Protein AF-R7YZQ6-F1 (afdb_monomer)

Solvent-accessible surface area (backbone atoms only — not comparable to full-atom values): 16743 Å² total; per-residue (Å²): 138,86,81,80,82,81,64,78,84,79,54,88,79,83,84,79,84,90,84,86,90,88,82,89,86,82,88,85,88,89,84,89,82,87,84,82,88,86,88,79,89,79,86,89,69,100,59,86,84,72,79,72,77,76,78,74,86,72,72,81,74,74,66,93,60,77,75,80,82,70,68,81,91,71,73,88,69,82,81,77,50,73,66,57,53,53,50,62,73,71,63,82,60,91,95,52,82,60,58,89,91,37,71,68,30,48,64,77,67,38,61,68,59,54,51,51,53,53,49,48,55,52,50,51,51,50,50,50,52,51,51,53,48,46,66,73,67,44,93,59,54,89,69,52,66,61,77,71,40,46,79,79,39,46,68,60,35,51,51,48,44,50,52,50,48,51,51,49,52,50,51,54,48,51,55,50,49,53,58,48,49,54,53,50,53,53,51,49,53,53,49,52,52,32,55,76,69,63,57,69,75,82,67,87,79,74,98,79,86,77,89,64,99,79,74,77,94,57,93,65,81,81,66,63,87,48,46,46,69,46,100,86,72,48,78,41,73,62,83,74,65,92,84,57,133

Organism: Coniosporium apollinis (strain CBS 100218) (NCBI:txid1168221)

Mean predicted aligned error: 20.21 Å

Radius of gyration: 38.64 Å; Cα contacts (8 Å, |Δi|>4): 49; chains: 1; bounding box: 72×111×92 Å

Sequence (245 aa):
MASAPVPRFLLPRPYLPLLRHQRALQRQPALPITSRNASSKSTRNERPIVLEKPDKFRPPSHGARLPPRKQPQYTYGARLTDEQIAEQKTKQYPHMMPPEGSFTHWILTNRMLHTWISLSVLFSLALFTMLTNFTNSTPYADLLPPRDMLLKHPIQYLTQFKEVYKMHTAYITAETQERRRRKVEDVQKRAEYRKAHGLEGEQGLGGWTAKTEGEGMGPALADDRDTYTDFEGKKRPVKKWLGIW

Structure (mmCIF, N/CA/C/O backbone):
data_AF-R7YZQ6-F1
#
_entry.id   AF-R7YZQ6-F1
#
loop_
_atom_site.group_PDB
_atom_site.id
_atom_site.type_symbol
_atom_site.label_atom_id
_atom_site.label_alt_id
_atom_site.label_comp_id
_atom_site.label_asym_id
_atom_site.label_entity_id
_atom_site.label_seq_id
_atom_site.pdbx_PDB_ins_code
_atom_site.Cartn_x
_atom_site.Cartn_y
_atom_site.Cartn_z
_atom_site.occupancy
_atom_site.B_iso_or_equiv
_atom_site.auth_seq_id
_atom_site.auth_comp_id
_atom_site.auth_asym_id
_atom_site.auth_atom_id
_atom_site.pdbx_PDB_model_num
ATOM 1 N N . MET A 1 1 ? -36.725 7.227 -51.201 1.00 44.97 1 MET A N 1
ATOM 2 C CA . MET A 1 1 ? -36.073 6.373 -50.186 1.00 44.97 1 MET A CA 1
ATOM 3 C C . MET A 1 1 ? -35.943 7.190 -48.914 1.00 44.97 1 MET A C 1
ATOM 5 O O . MET A 1 1 ? -35.287 8.220 -48.947 1.00 44.97 1 MET A O 1
ATOM 9 N N . ALA A 1 2 ? -36.677 6.831 -47.860 1.00 45.50 2 ALA A N 1
ATOM 10 C CA . ALA A 1 2 ? -36.758 7.626 -46.635 1.00 45.50 2 ALA A CA 1
ATOM 11 C C . ALA A 1 2 ? -35.552 7.343 -45.721 1.00 45.50 2 ALA A C 1
ATOM 13 O O . ALA A 1 2 ? -35.248 6.186 -45.442 1.00 45.50 2 ALA A O 1
ATOM 14 N N . SER A 1 3 ? -34.862 8.396 -45.280 1.00 58.25 3 SER A N 1
ATOM 15 C CA . SER A 1 3 ? -33.725 8.329 -44.358 1.00 58.25 3 SER A CA 1
ATOM 16 C C . SER A 1 3 ? -34.193 8.021 -42.934 1.00 58.25 3 SER A C 1
ATOM 18 O O . SER A 1 3 ? -35.027 8.746 -42.390 1.00 58.25 3 SER A O 1
ATOM 20 N N . ALA A 1 4 ? -33.643 6.976 -42.317 1.00 74.38 4 ALA A N 1
ATOM 21 C CA . ALA A 1 4 ? -33.924 6.638 -40.925 1.00 74.38 4 ALA A CA 1
ATOM 22 C C . ALA A 1 4 ? -33.315 7.683 -39.959 1.00 74.38 4 ALA A C 1
ATOM 24 O O . ALA A 1 4 ? -32.177 8.111 -40.169 1.00 74.38 4 ALA A O 1
ATOM 25 N N . PRO A 1 5 ? -34.034 8.105 -38.901 1.00 73.69 5 PRO A N 1
ATOM 26 C CA . PRO A 1 5 ? -33.523 9.071 -37.933 1.00 73.69 5 PRO A CA 1
ATOM 27 C C . PRO A 1 5 ? -32.451 8.441 -37.032 1.00 73.69 5 PRO A C 1
ATOM 29 O O . PRO A 1 5 ? -32.645 7.365 -36.464 1.00 73.69 5 PRO A O 1
ATOM 32 N N . VAL A 1 6 ? -31.316 9.129 -36.885 1.00 78.12 6 VAL A N 1
ATOM 33 C CA . VAL A 1 6 ? -30.183 8.680 -36.061 1.00 78.12 6 VAL A CA 1
ATOM 34 C C . VAL A 1 6 ? -30.595 8.614 -34.582 1.00 78.12 6 VAL A C 1
ATOM 36 O O . VAL A 1 6 ? -31.157 9.581 -34.056 1.00 78.12 6 VAL A O 1
ATOM 39 N N . PRO A 1 7 ? -30.310 7.505 -33.878 1.00 76.44 7 PRO A N 1
ATOM 40 C CA . PRO A 1 7 ? -30.704 7.350 -32.489 1.00 76.44 7 PRO A CA 1
ATOM 41 C C . PRO A 1 7 ? -29.929 8.271 -31.533 1.00 76.44 7 PRO A C 1
ATOM 43 O O . PRO A 1 7 ? -28.711 8.436 -31.598 1.00 76.44 7 PRO A O 1
ATOM 46 N N . ARG A 1 8 ? -30.672 8.831 -30.575 1.00 64.44 8 ARG A N 1
ATOM 47 C CA . ARG A 1 8 ? -30.293 9.949 -29.691 1.00 64.44 8 ARG A CA 1
ATOM 48 C C . ARG A 1 8 ? -29.153 9.661 -28.699 1.00 64.44 8 ARG A C 1
ATOM 50 O O . ARG A 1 8 ? -28.675 10.584 -28.050 1.00 64.44 8 ARG A O 1
ATOM 57 N N . PHE A 1 9 ? -28.715 8.410 -28.579 1.00 69.25 9 PHE A N 1
ATOM 58 C CA . PHE A 1 9 ? -27.593 7.989 -27.729 1.00 69.25 9 PHE A CA 1
ATOM 59 C C . PHE A 1 9 ? -26.224 8.087 -28.419 1.00 69.25 9 PHE A C 1
ATOM 61 O O . PHE A 1 9 ? -25.204 7.984 -27.748 1.00 69.25 9 PHE A O 1
ATOM 68 N N . LEU A 1 10 ? -26.190 8.332 -29.734 1.00 70.38 10 LEU A N 1
ATOM 69 C CA . LEU A 1 10 ? -24.951 8.595 -30.476 1.00 70.38 10 LEU A CA 1
ATOM 70 C C . LEU A 1 10 ? -24.526 10.073 -30.440 1.00 70.38 10 LEU A C 1
ATOM 72 O O . LEU A 1 10 ? -23.484 10.426 -30.986 1.00 70.38 10 LEU A O 1
ATOM 76 N N . LEU A 1 11 ? -25.313 10.944 -29.799 1.00 74.81 11 LEU A N 1
ATOM 77 C CA . LEU A 1 11 ? -24.978 12.357 -29.653 1.00 74.81 11 LEU A CA 1
ATOM 78 C C . LEU A 1 11 ? -24.254 12.600 -28.316 1.00 74.81 11 LEU A C 1
ATOM 80 O O . LEU A 1 11 ? -24.799 12.256 -27.262 1.00 74.81 11 LEU A O 1
ATOM 84 N N . PRO A 1 12 ? -23.054 13.212 -28.319 1.00 63.69 12 PRO A N 1
ATOM 85 C CA . PRO A 1 12 ? -22.343 13.554 -27.094 1.00 63.69 12 PRO A CA 1
ATOM 86 C C . PRO A 1 12 ? -23.137 14.604 -26.306 1.00 63.69 12 PRO A C 1
ATOM 88 O O . PRO A 1 12 ? -23.464 15.679 -26.806 1.00 63.69 12 PRO A O 1
ATOM 91 N N . ARG A 1 13 ? -23.477 14.274 -25.058 1.00 64.19 13 ARG A N 1
ATOM 92 C CA . ARG A 1 13 ? -24.268 15.122 -24.158 1.00 64.19 13 ARG A CA 1
ATOM 93 C C . ARG A 1 13 ? -23.354 16.154 -23.475 1.00 64.19 13 ARG A C 1
ATOM 95 O O . ARG A 1 13 ? -22.472 15.736 -22.725 1.00 64.19 13 ARG A O 1
ATOM 102 N N . PRO A 1 14 ? -23.549 17.474 -23.659 1.00 59.12 14 PRO A N 1
ATOM 103 C CA . PRO A 1 14 ? -22.791 18.471 -22.912 1.00 59.12 14 PRO A CA 1
ATOM 104 C C . PRO A 1 14 ? -23.300 18.543 -21.466 1.00 59.12 14 PRO A C 1
ATOM 106 O O . PRO A 1 14 ? -24.486 18.752 -21.202 1.00 59.12 14 PRO A O 1
ATOM 109 N N . TYR A 1 15 ? -22.390 18.341 -20.521 1.00 54.41 15 TYR A N 1
ATOM 110 C CA . TYR A 1 15 ? -22.601 18.507 -19.086 1.00 54.41 15 TYR A CA 1
ATOM 111 C C . TYR A 1 15 ? -22.568 20.004 -18.738 1.00 54.41 15 TYR A C 1
ATOM 113 O O . TYR A 1 15 ? -21.538 20.662 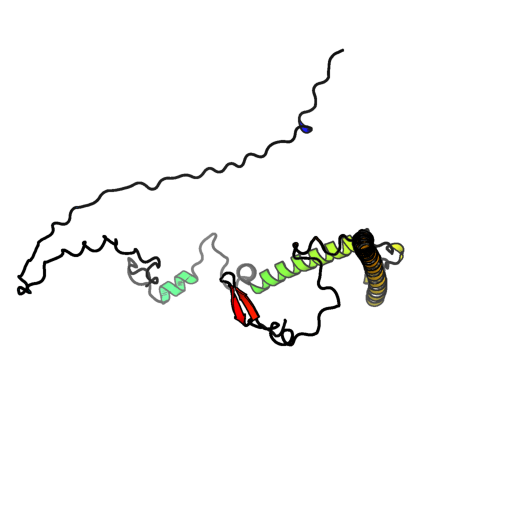-18.847 1.00 54.41 15 TYR A O 1
ATOM 121 N N . LEU A 1 16 ? -23.708 20.557 -18.324 1.00 59.66 16 LEU A N 1
ATOM 122 C CA . LEU A 1 16 ? -23.798 21.912 -17.774 1.00 59.66 16 LEU A CA 1
ATOM 123 C C . LEU A 1 16 ? -23.629 21.853 -16.246 1.00 59.66 16 LEU A C 1
ATOM 125 O O . LEU A 1 16 ? -24.417 21.163 -15.594 1.00 59.66 16 LEU A O 1
ATOM 129 N N . PRO A 1 17 ? -22.662 22.567 -15.640 1.00 60.38 17 PRO A N 1
ATOM 130 C CA . PRO A 1 17 ? -22.587 22.673 -14.190 1.00 60.38 17 PRO A CA 1
ATOM 131 C C . PRO A 1 17 ? -23.572 23.730 -13.663 1.00 60.38 17 PRO A C 1
ATOM 133 O O . PRO A 1 17 ? -23.484 24.918 -13.972 1.00 60.38 17 PRO A O 1
ATOM 136 N N . LEU A 1 18 ? -24.502 23.289 -12.815 1.00 53.00 18 LEU A N 1
ATOM 137 C CA . LEU A 1 18 ? -25.334 24.137 -11.960 1.00 53.00 18 LEU A CA 1
ATOM 138 C C . LEU A 1 18 ? -24.474 24.725 -10.827 1.00 53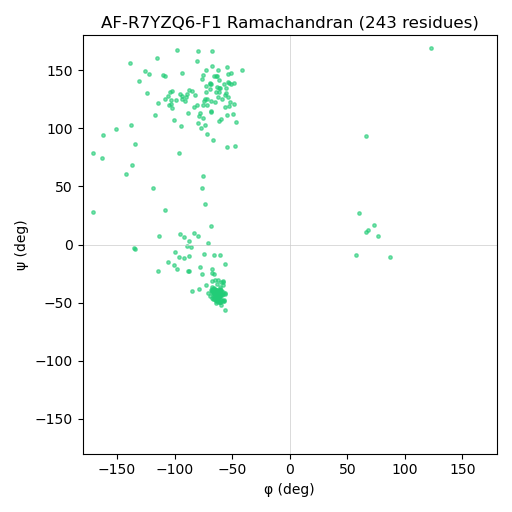.00 18 LEU A C 1
ATOM 140 O O . LEU A 1 18 ? -24.302 24.100 -9.785 1.00 53.00 18 LEU A O 1
ATOM 144 N N . LEU A 1 19 ? -23.963 25.945 -11.006 1.00 50.50 19 LEU A N 1
ATOM 145 C CA . LEU A 1 19 ? -23.508 26.790 -9.897 1.00 50.50 19 LEU A CA 1
ATOM 146 C C . LEU A 1 19 ? -24.585 27.824 -9.591 1.00 50.50 19 LEU A C 1
ATOM 148 O O . LEU A 1 19 ? -24.798 28.781 -10.332 1.00 50.50 19 LEU A O 1
ATOM 152 N N . ARG A 1 20 ? -25.274 27.633 -8.469 1.00 50.25 20 ARG A N 1
ATOM 153 C CA . ARG A 1 20 ? -26.239 28.594 -7.948 1.00 50.25 20 ARG A CA 1
ATOM 154 C C . ARG A 1 20 ? -26.032 28.672 -6.449 1.00 50.25 20 ARG A C 1
ATOM 156 O O . ARG A 1 20 ? -26.492 27.774 -5.772 1.00 50.25 20 ARG A O 1
ATOM 163 N N . HIS A 1 21 ? -25.379 29.723 -5.952 1.00 48.50 21 HIS A N 1
ATOM 164 C CA . HIS A 1 21 ? -25.584 30.288 -4.609 1.00 48.50 21 HIS A CA 1
ATOM 165 C C . HIS A 1 21 ? -25.012 31.716 -4.567 1.00 48.50 21 HIS A C 1
ATOM 167 O O . HIS A 1 21 ? -23.831 31.939 -4.327 1.00 48.50 21 HIS A O 1
ATOM 173 N N . GLN A 1 22 ? -25.888 32.691 -4.817 1.00 55.56 22 GLN A N 1
ATOM 174 C CA . GLN A 1 22 ? -25.715 34.098 -4.458 1.00 55.56 22 GLN A CA 1
ATOM 175 C C . GLN A 1 22 ? -26.783 34.448 -3.417 1.00 55.56 22 GLN A C 1
ATOM 177 O O . GLN A 1 22 ? -27.969 34.328 -3.717 1.00 55.56 22 GLN A O 1
ATOM 182 N N . ARG A 1 23 ? -26.373 34.903 -2.228 1.00 53.72 23 ARG A N 1
ATOM 183 C CA . ARG A 1 23 ? -27.155 35.747 -1.298 1.00 53.72 23 ARG A CA 1
ATOM 184 C C . ARG A 1 23 ? -26.135 36.588 -0.513 1.00 53.72 23 ARG A C 1
ATOM 186 O O . ARG A 1 23 ? -25.317 36.026 0.199 1.00 53.72 23 ARG A O 1
ATOM 193 N N . ALA A 1 24 ? -25.910 37.850 -0.879 1.00 51.97 24 ALA A N 1
ATOM 194 C CA . ALA A 1 24 ? -26.669 39.047 -0.487 1.00 51.97 24 ALA A CA 1
ATOM 195 C C . ALA A 1 24 ? -26.549 39.354 1.022 1.00 51.97 24 ALA A C 1
ATOM 197 O O . ALA A 1 24 ? -27.313 38.831 1.826 1.00 51.97 24 ALA A O 1
ATOM 198 N N . LEU A 1 25 ? -25.588 40.215 1.388 1.00 54.44 25 LEU A N 1
ATOM 199 C CA . LEU A 1 25 ? -25.503 40.851 2.706 1.00 54.44 25 LEU A CA 1
ATOM 200 C C . LEU A 1 25 ? -26.085 42.264 2.619 1.00 54.44 25 LEU A C 1
ATOM 202 O O . LEU A 1 25 ? -25.686 43.077 1.785 1.00 54.44 25 LEU A O 1
ATOM 206 N N . GLN A 1 26 ? -27.060 42.513 3.482 1.00 54.06 26 GLN A N 1
ATOM 207 C CA . GLN A 1 26 ? -27.915 43.688 3.516 1.00 54.06 26 GLN A CA 1
ATOM 208 C C . GLN A 1 26 ? -27.321 44.732 4.478 1.00 54.06 26 GLN A C 1
ATOM 210 O O . GLN A 1 26 ? -26.983 44.425 5.618 1.00 54.06 26 GLN A O 1
ATOM 215 N N . ARG A 1 27 ? -27.162 45.963 3.978 1.00 50.41 27 ARG A N 1
ATOM 216 C CA . ARG A 1 27 ? -26.705 47.175 4.684 1.00 50.41 27 ARG A CA 1
ATOM 217 C C . ARG A 1 27 ? -27.704 47.615 5.762 1.00 50.41 27 ARG A C 1
ATOM 219 O O . ARG A 1 27 ? -28.902 47.614 5.493 1.00 50.41 27 ARG A O 1
ATOM 226 N N . GLN A 1 28 ? -27.206 48.157 6.878 1.00 59.12 28 GLN A N 1
ATOM 227 C CA . GLN A 1 28 ? -27.950 49.098 7.730 1.00 59.12 28 GLN A CA 1
ATOM 228 C C . GLN A 1 28 ? -27.064 50.269 8.227 1.00 59.12 28 GLN A C 1
ATOM 230 O O . GLN A 1 28 ? -25.838 50.143 8.180 1.00 59.12 28 GLN A O 1
ATOM 235 N N . PRO A 1 29 ? -27.667 51.429 8.583 1.00 56.06 29 PRO A N 1
ATOM 236 C CA . PRO A 1 29 ? -27.039 52.754 8.499 1.00 56.06 29 PRO A CA 1
ATOM 237 C C . PRO A 1 29 ? -26.439 53.299 9.813 1.00 56.06 29 PRO A C 1
ATOM 239 O O . PRO A 1 29 ? -26.676 52.784 10.900 1.00 56.06 29 PRO A O 1
ATOM 242 N N . ALA A 1 30 ? -25.643 54.365 9.660 1.00 54.50 30 ALA A N 1
ATOM 243 C CA . ALA A 1 30 ? -24.809 55.034 10.662 1.00 54.50 30 ALA A CA 1
ATOM 244 C C . ALA A 1 30 ? -25.558 56.021 11.585 1.00 54.50 30 ALA A C 1
ATOM 246 O O . ALA A 1 30 ? -26.575 56.593 11.198 1.00 54.50 30 ALA A O 1
ATOM 247 N N . LEU A 1 31 ? -24.975 56.294 12.761 1.00 57.84 31 LEU A N 1
ATOM 248 C CA . LEU A 1 31 ? -25.330 57.402 13.662 1.00 57.84 31 LEU A CA 1
ATOM 249 C C . LEU A 1 31 ? -24.201 58.460 13.683 1.00 57.84 31 LEU A C 1
ATOM 251 O O . LEU A 1 31 ? -23.031 58.077 13.587 1.00 57.84 31 LEU A O 1
ATOM 255 N N . PRO A 1 32 ? -24.502 59.768 13.816 1.00 54.09 32 PRO A N 1
ATOM 256 C CA . PRO A 1 32 ? -23.495 60.829 13.778 1.00 54.09 32 PRO A CA 1
ATOM 257 C C . PRO A 1 32 ? -22.879 61.097 15.162 1.00 54.09 32 PRO A C 1
ATOM 259 O O . PRO A 1 32 ? -23.597 61.271 16.144 1.00 54.09 32 PRO A O 1
ATOM 262 N N . ILE A 1 33 ? -21.546 61.193 15.237 1.00 52.00 33 ILE A N 1
ATOM 263 C CA . ILE A 1 33 ? -20.826 61.686 16.423 1.00 52.00 33 ILE A CA 1
ATOM 264 C C . ILE A 1 33 ? -20.332 63.106 16.134 1.00 52.00 33 ILE A C 1
ATOM 266 O O . ILE A 1 33 ? -19.569 63.347 15.202 1.00 52.00 33 ILE A O 1
ATOM 270 N N . THR A 1 34 ? -20.790 64.045 16.955 1.00 52.47 34 THR A N 1
ATOM 271 C CA . THR A 1 34 ? -20.406 65.460 16.989 1.00 52.47 34 THR A CA 1
ATOM 272 C C . THR A 1 34 ? -18.960 65.641 17.464 1.00 52.47 34 THR A C 1
ATOM 274 O O . THR A 1 34 ? -18.622 65.235 18.576 1.00 52.47 34 THR A O 1
ATOM 277 N N . SER A 1 35 ? -18.115 66.291 16.659 1.00 55.88 35 SER A N 1
ATOM 278 C CA . SER A 1 35 ? -16.745 66.675 17.026 1.00 55.88 35 SER A CA 1
ATOM 279 C C . SER A 1 35 ? -16.714 68.007 17.783 1.00 55.88 35 SER A C 1
ATOM 281 O O . SER A 1 35 ? -17.270 69.000 17.313 1.00 55.88 35 SER A O 1
ATOM 283 N N . ARG A 1 36 ? -15.996 68.064 18.909 1.00 52.25 36 ARG A N 1
ATOM 284 C CA . ARG A 1 36 ? -15.563 69.318 19.543 1.00 52.25 36 ARG A CA 1
ATOM 285 C C . ARG A 1 36 ? -14.083 69.544 19.247 1.00 52.25 36 ARG A C 1
ATOM 287 O O . ARG A 1 36 ? -13.256 68.697 19.566 1.00 52.25 36 ARG A O 1
ATOM 294 N N . ASN A 1 37 ? -13.770 70.697 18.663 1.00 51.00 37 ASN A N 1
ATOM 295 C CA . ASN A 1 37 ? -12.410 71.125 18.352 1.00 51.00 37 ASN A CA 1
ATOM 296 C C . ASN A 1 37 ? -11.838 71.902 19.541 1.00 51.00 37 ASN A C 1
ATOM 298 O O . ASN A 1 37 ? -12.442 72.881 19.978 1.00 51.00 37 ASN A O 1
ATOM 302 N N . ALA A 1 38 ? -10.663 71.507 20.027 1.00 51.69 38 ALA A N 1
ATOM 303 C CA . ALA A 1 38 ? -9.866 72.309 20.948 1.00 51.69 38 ALA A CA 1
ATOM 304 C C . ALA A 1 38 ? -8.539 72.655 20.262 1.00 51.69 38 ALA A C 1
ATOM 306 O O . ALA A 1 38 ? -7.718 71.785 19.990 1.00 51.69 38 ALA A O 1
ATOM 307 N N . SER A 1 39 ? -8.370 73.938 19.945 1.00 59.22 39 SER A N 1
ATOM 308 C CA . SER A 1 39 ? -7.144 74.524 19.407 1.00 59.22 39 SER A CA 1
ATOM 309 C C . SER A 1 39 ? -6.445 75.283 20.529 1.00 59.22 39 SER A C 1
ATOM 311 O O . SER A 1 39 ? -6.996 76.260 21.037 1.00 59.22 39 SER A O 1
ATOM 313 N N . SER A 1 40 ? -5.210 74.906 20.849 1.00 48.47 40 SER A N 1
ATOM 314 C CA . SER A 1 40 ? -4.278 75.766 21.580 1.00 48.47 40 SER A CA 1
ATOM 315 C C . SER A 1 40 ? -2.987 75.932 20.780 1.00 48.47 40 SER A C 1
ATOM 317 O O . SER A 1 40 ? -2.423 74.971 20.263 1.00 48.47 40 SER A O 1
ATOM 319 N N . LYS A 1 41 ? -2.591 77.199 20.647 1.00 49.25 41 LYS A N 1
ATOM 320 C CA . LYS A 1 41 ? -1.594 77.773 19.736 1.00 49.25 41 LYS A CA 1
ATOM 321 C C . LYS A 1 41 ? -0.178 77.219 19.958 1.00 49.25 41 LYS A C 1
ATOM 323 O O . LYS A 1 41 ? 0.297 77.189 21.087 1.00 49.25 41 LYS A O 1
ATOM 328 N N . SER A 1 42 ? 0.503 76.876 18.862 1.00 48.75 42 SER A N 1
ATOM 329 C CA . SER A 1 42 ? 1.941 76.582 18.813 1.00 48.75 42 SER A CA 1
ATOM 330 C C . SER A 1 42 ? 2.746 77.837 18.444 1.00 48.75 42 SER A C 1
ATOM 332 O O . SER A 1 42 ? 2.266 78.718 17.727 1.00 48.75 42 SER A O 1
ATOM 334 N N . THR A 1 43 ? 3.957 77.912 18.987 1.00 53.78 43 THR A N 1
ATOM 335 C CA . THR A 1 43 ? 4.965 78.958 18.824 1.00 53.78 43 THR A CA 1
ATOM 336 C C . THR A 1 43 ? 5.453 79.068 17.373 1.00 53.78 43 THR A C 1
ATOM 338 O O . THR A 1 43 ? 5.693 78.083 16.680 1.00 53.78 43 THR A O 1
ATOM 341 N N . ARG A 1 44 ? 5.552 80.313 16.897 1.00 49.94 44 ARG A N 1
ATOM 342 C CA . ARG A 1 44 ? 5.801 80.699 15.501 1.00 49.94 44 ARG A CA 1
ATOM 343 C C . ARG A 1 44 ? 7.277 80.466 15.134 1.00 49.94 44 ARG A C 1
ATOM 345 O O . ARG A 1 44 ? 8.128 81.222 15.579 1.00 49.94 44 ARG A O 1
ATOM 352 N N . ASN A 1 45 ? 7.556 79.457 14.307 1.00 54.53 45 ASN A N 1
ATOM 353 C CA . ASN A 1 45 ? 8.840 79.286 13.617 1.00 54.53 45 ASN A CA 1
ATOM 354 C C . ASN A 1 45 ? 8.703 79.733 12.150 1.00 54.53 45 ASN A C 1
ATOM 356 O O . ASN A 1 45 ? 7.762 79.340 11.464 1.00 54.53 45 ASN A O 1
ATOM 360 N N . GLU A 1 46 ? 9.648 80.551 11.684 1.00 64.00 46 GLU A N 1
ATOM 361 C CA . GLU A 1 46 ? 9.677 81.289 10.405 1.00 64.00 46 GLU A CA 1
ATOM 362 C C . GLU A 1 46 ? 10.017 80.416 9.180 1.00 64.00 46 GLU A C 1
ATOM 364 O O . GLU A 1 46 ? 10.872 80.746 8.361 1.00 64.00 46 GLU A O 1
ATOM 369 N N . ARG A 1 47 ? 9.355 79.267 9.037 1.00 66.12 47 ARG A N 1
ATOM 370 C CA . ARG A 1 47 ? 9.370 78.482 7.793 1.00 66.12 47 ARG A CA 1
ATOM 371 C C . ARG A 1 47 ? 7.998 78.608 7.131 1.00 66.12 47 ARG A C 1
ATOM 373 O O . ARG A 1 47 ? 7.006 78.676 7.860 1.00 66.12 47 ARG A O 1
ATOM 380 N N . PRO A 1 48 ? 7.893 78.643 5.787 1.00 66.44 48 PRO A N 1
ATOM 381 C CA . PRO A 1 48 ? 6.589 78.610 5.138 1.00 66.44 48 PRO A CA 1
ATOM 382 C C . PRO A 1 48 ? 5.857 77.354 5.619 1.00 66.44 48 PRO A C 1
ATOM 384 O O . PRO A 1 48 ? 6.359 76.242 5.458 1.00 66.44 48 PRO A O 1
ATOM 387 N N . ILE A 1 49 ? 4.713 77.547 6.282 1.00 65.19 49 ILE A N 1
ATOM 388 C CA . ILE A 1 49 ? 3.874 76.466 6.805 1.00 65.19 49 ILE A CA 1
ATOM 389 C C . ILE A 1 49 ? 3.313 75.725 5.593 1.00 65.19 49 ILE A C 1
ATOM 391 O O . ILE A 1 49 ? 2.272 76.081 5.046 1.00 65.19 49 ILE A O 1
ATOM 395 N N . VAL A 1 50 ? 4.043 74.717 5.131 1.00 70.31 50 VAL A N 1
ATOM 396 C CA . VAL A 1 50 ? 3.532 73.765 4.155 1.00 70.31 50 VAL A CA 1
ATOM 397 C C . VAL A 1 50 ? 2.665 72.798 4.940 1.00 70.31 50 VAL A C 1
ATOM 399 O O . VAL A 1 50 ? 3.157 72.045 5.776 1.00 70.31 50 VAL A O 1
ATOM 402 N N . LEU A 1 51 ? 1.356 72.879 4.705 1.00 72.62 51 LEU A N 1
ATOM 403 C CA . LEU A 1 51 ? 0.376 71.989 5.308 1.00 72.62 51 LEU A CA 1
ATOM 404 C C . LEU A 1 51 ? 0.700 70.562 4.849 1.00 72.62 51 LEU A C 1
ATOM 406 O O . LEU A 1 51 ? 0.503 70.222 3.679 1.00 72.62 51 LEU A O 1
ATOM 410 N N . GLU A 1 52 ? 1.244 69.740 5.746 1.00 74.62 52 GLU A N 1
ATOM 411 C CA . GLU A 1 52 ? 1.404 68.319 5.464 1.00 74.62 52 GLU A CA 1
ATOM 412 C C . GLU A 1 52 ? 0.024 67.764 5.118 1.00 74.62 52 GLU A C 1
ATOM 414 O O . GLU A 1 52 ? -0.968 68.034 5.804 1.00 74.62 52 GLU A O 1
ATOM 419 N N . LYS A 1 53 ? -0.068 67.057 3.987 1.00 75.81 53 LYS A N 1
ATOM 420 C CA . LYS A 1 53 ? -1.339 66.472 3.563 1.00 75.81 53 LYS A CA 1
ATOM 421 C C . LYS A 1 53 ? -1.841 65.594 4.714 1.00 75.81 53 LYS A C 1
ATOM 423 O O . LYS A 1 53 ? -1.052 64.787 5.207 1.00 75.81 53 LYS A O 1
ATOM 428 N N . PRO A 1 54 ? -3.107 65.741 5.148 1.00 75.56 54 PRO A N 1
ATOM 429 C CA . PRO A 1 54 ? -3.620 64.977 6.273 1.00 75.56 54 PRO A CA 1
ATOM 430 C C . PRO A 1 54 ? -3.432 63.492 5.991 1.00 75.56 54 PRO A C 1
ATOM 432 O O . PRO A 1 54 ? -3.689 63.030 4.872 1.00 75.56 54 PRO A O 1
ATOM 435 N N . ASP A 1 55 ? -2.945 62.772 6.999 1.00 74.44 55 ASP A N 1
ATOM 436 C CA . ASP A 1 55 ? -2.664 61.350 6.878 1.00 74.44 55 ASP A CA 1
ATOM 437 C C . ASP A 1 55 ? -3.928 60.643 6.373 1.00 74.44 55 ASP A C 1
ATOM 439 O O . ASP A 1 55 ? -5.041 60.868 6.863 1.00 74.44 55 ASP A O 1
ATOM 443 N N . LYS A 1 56 ? -3.780 59.871 5.295 1.00 74.88 56 LYS A N 1
ATOM 444 C CA . LYS A 1 56 ? -4.921 59.308 4.570 1.00 74.88 56 LYS A CA 1
ATOM 445 C C . LYS A 1 56 ? -5.715 58.446 5.546 1.00 74.88 56 LYS A C 1
ATOM 447 O O . LYS A 1 56 ? -5.126 57.546 6.130 1.00 74.88 56 LYS A O 1
ATOM 452 N N . PHE A 1 57 ? -7.019 58.702 5.708 1.00 70.81 57 PHE A N 1
ATOM 453 C CA . PHE A 1 57 ? -7.883 57.971 6.642 1.00 70.81 57 PHE A CA 1
ATOM 454 C C . PHE A 1 57 ? -7.672 56.459 6.506 1.00 70.81 57 PHE A C 1
ATOM 456 O O . PHE A 1 57 ? -8.096 55.839 5.526 1.00 70.81 57 PHE A O 1
ATOM 463 N N . ARG A 1 58 ? -6.977 55.877 7.486 1.00 72.06 58 ARG A N 1
ATOM 464 C CA . ARG A 1 58 ? -6.840 54.433 7.636 1.00 72.06 58 ARG A CA 1
ATOM 465 C C . ARG A 1 58 ? -7.950 54.039 8.600 1.00 72.06 58 ARG A C 1
ATOM 467 O O . ARG A 1 58 ? -7.800 54.313 9.792 1.00 72.06 58 ARG A O 1
ATOM 474 N N . PRO A 1 59 ? -9.080 53.480 8.124 1.00 73.62 59 PRO A N 1
ATOM 475 C CA . PRO A 1 59 ? -10.074 52.964 9.050 1.00 73.62 59 PRO A CA 1
ATOM 476 C C . PRO A 1 59 ? -9.371 51.980 9.990 1.00 73.62 59 PRO A C 1
ATOM 478 O O . PRO A 1 59 ? -8.415 51.324 9.553 1.00 73.62 59 PRO A O 1
ATOM 481 N N . PRO A 1 60 ? -9.795 51.885 11.261 1.00 74.94 60 PRO A N 1
ATOM 482 C CA . PRO A 1 60 ? -9.225 50.912 12.179 1.00 74.94 60 PRO A CA 1
ATOM 483 C C . PRO A 1 60 ? -9.194 49.560 11.469 1.00 74.94 60 PRO A C 1
ATOM 485 O O . PRO A 1 60 ? -10.219 49.088 10.971 1.00 74.94 60 PRO A O 1
ATOM 488 N N . SER A 1 61 ? -7.996 48.985 11.338 1.00 67.38 61 SER A N 1
ATOM 489 C CA . SER A 1 61 ? -7.845 47.651 10.788 1.00 67.38 61 SER A CA 1
ATOM 490 C C . SER A 1 61 ? -8.641 46.740 11.707 1.00 67.38 61 SER A C 1
ATOM 492 O O . SER A 1 61 ? -8.277 46.523 12.861 1.00 67.38 61 SER A O 1
ATOM 494 N N . HIS A 1 62 ? -9.786 46.250 11.234 1.00 57.88 62 HIS A N 1
ATOM 495 C CA . HIS A 1 62 ? -10.452 45.160 11.920 1.00 57.88 62 HIS A CA 1
ATOM 496 C C . HIS A 1 62 ? -9.411 44.051 12.038 1.00 57.88 62 HIS A C 1
ATOM 498 O O . HIS A 1 62 ? -8.935 43.534 11.026 1.00 57.88 62 HIS A O 1
ATOM 504 N N . GLY A 1 63 ? -8.967 43.774 13.267 1.00 63.00 63 GLY A N 1
ATOM 505 C CA . GLY A 1 63 ? -7.955 42.763 13.511 1.00 63.00 63 GLY A CA 1
ATOM 506 C C . GLY A 1 63 ? -8.417 41.470 12.855 1.00 63.00 63 GLY A C 1
ATOM 507 O O . GLY A 1 63 ? -9.469 40.944 13.202 1.00 63.00 63 GLY A O 1
ATOM 508 N N . ALA A 1 64 ? -7.637 40.951 11.904 1.00 61.06 64 ALA A N 1
ATOM 509 C CA . ALA A 1 64 ? -7.943 39.698 11.206 1.00 61.06 64 ALA A CA 1
ATOM 510 C C . ALA A 1 64 ? -8.029 38.489 12.162 1.00 61.06 64 ALA A C 1
ATOM 512 O O . ALA A 1 64 ? -8.419 37.392 11.770 1.00 61.06 64 ALA A O 1
ATOM 513 N N . ARG A 1 65 ? -7.647 38.682 13.428 1.00 61.69 65 ARG A N 1
ATOM 514 C CA . ARG A 1 65 ? -7.736 37.696 14.493 1.00 61.69 65 ARG A CA 1
ATOM 515 C C . ARG A 1 65 ? -8.934 38.029 15.366 1.00 61.69 65 ARG A C 1
ATOM 517 O O . ARG A 1 65 ? -8.948 39.065 16.028 1.00 61.69 65 ARG A O 1
ATOM 524 N N . LEU A 1 66 ? -9.902 37.112 15.402 1.00 65.25 66 LEU A N 1
ATOM 525 C CA . LEU A 1 66 ? -10.875 37.089 16.487 1.00 65.25 66 LEU A CA 1
ATOM 526 C C . LEU A 1 66 ? -10.098 37.121 17.815 1.00 65.25 66 LEU A C 1
ATOM 528 O O . LEU A 1 66 ? -9.069 36.438 17.917 1.00 65.25 66 LEU A O 1
ATOM 532 N N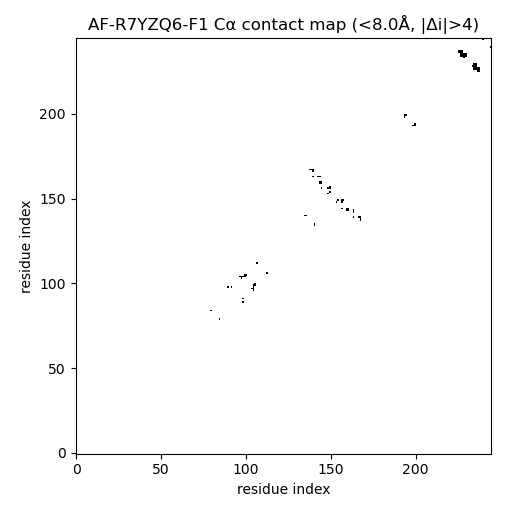 . PRO A 1 67 ? -10.545 37.899 18.818 1.00 68.50 67 PRO A N 1
ATOM 533 C CA . PRO A 1 67 ? -9.913 37.879 20.127 1.00 68.50 67 PRO A CA 1
ATOM 534 C C . PRO A 1 67 ? -9.847 36.425 20.612 1.00 68.50 67 PRO A C 1
ATOM 536 O O . PRO A 1 67 ? -10.802 35.671 20.381 1.00 68.50 67 PRO A O 1
ATOM 539 N N . PRO A 1 68 ? -8.732 35.999 21.238 1.00 64.81 68 PRO A N 1
ATOM 540 C CA . PRO A 1 68 ? -8.641 34.657 21.794 1.00 64.81 68 PRO A CA 1
ATOM 541 C C . PRO A 1 68 ? -9.865 34.468 22.682 1.00 64.81 68 PRO A C 1
ATOM 543 O O . PRO A 1 68 ? -10.109 35.310 23.547 1.00 64.81 68 PRO A O 1
ATOM 546 N N . ARG A 1 69 ? -10.668 33.433 22.397 1.00 61.25 69 ARG A N 1
ATOM 547 C CA . ARG A 1 69 ? -11.900 33.091 23.119 1.00 61.25 69 ARG A CA 1
ATOM 548 C C . ARG A 1 69 ? -11.584 32.937 24.610 1.00 61.25 69 ARG A C 1
ATOM 550 O O . ARG A 1 69 ? -11.374 31.832 25.098 1.00 61.25 69 ARG A O 1
ATOM 557 N N . LYS A 1 70 ? -11.559 34.047 25.346 1.00 60.88 70 LYS A N 1
ATOM 558 C CA . LYS A 1 70 ? -11.873 34.052 26.767 1.00 60.88 70 LYS A CA 1
ATOM 559 C C . LYS A 1 70 ? -13.322 33.585 26.820 1.00 60.88 70 LYS A C 1
ATOM 561 O O . LYS A 1 70 ? -14.137 34.040 26.019 1.00 60.88 70 LYS A O 1
ATOM 566 N N . GLN A 1 71 ? -13.560 32.558 27.626 1.00 62.66 71 GLN A N 1
ATOM 567 C CA . GLN A 1 71 ? -14.809 31.804 27.713 1.00 62.66 71 GLN A CA 1
ATOM 568 C C . GLN A 1 71 ? -16.049 32.708 27.653 1.00 62.66 71 GLN A C 1
ATOM 570 O O . GLN A 1 71 ? -15.953 33.860 28.082 1.00 62.66 71 GLN A O 1
ATOM 575 N N . PRO A 1 72 ? -17.194 32.222 27.124 1.00 59.34 72 PRO A N 1
ATOM 576 C CA . PRO A 1 72 ? -18.404 33.030 27.028 1.00 59.34 72 PRO A CA 1
ATOM 577 C C . PRO A 1 72 ? -18.684 33.678 28.384 1.00 59.34 72 PRO A C 1
ATOM 579 O O . PRO A 1 72 ? -18.959 33.001 29.368 1.00 59.34 72 PRO A O 1
ATOM 582 N N . GLN A 1 73 ? -18.554 35.002 28.430 1.00 59.72 73 GLN A N 1
ATOM 583 C CA . GLN A 1 73 ? -18.522 35.783 29.668 1.00 59.72 73 GLN A CA 1
ATOM 584 C C . GLN A 1 73 ? -19.894 35.846 30.365 1.00 59.72 73 GLN A C 1
ATOM 586 O O . GLN A 1 73 ? -20.026 36.448 31.425 1.00 59.72 73 GLN A O 1
ATOM 591 N N . TYR A 1 74 ? -20.905 35.191 29.790 1.00 62.06 74 TYR A N 1
ATOM 592 C CA . TYR A 1 74 ? -22.279 35.187 30.262 1.00 62.06 74 TYR A CA 1
ATOM 593 C C . TYR A 1 74 ? -22.845 33.763 30.264 1.00 62.06 74 TYR A C 1
ATOM 595 O O . TYR A 1 74 ? -23.490 33.324 29.315 1.00 62.06 74 TYR A O 1
ATOM 603 N N . THR A 1 75 ? -22.613 33.034 31.354 1.00 58.84 75 THR A N 1
ATOM 604 C CA . THR A 1 75 ? -23.520 31.966 31.795 1.00 58.84 75 THR A CA 1
ATOM 605 C C . THR A 1 75 ? -24.686 32.629 32.518 1.00 58.84 75 THR A C 1
ATOM 607 O O . THR A 1 75 ? -24.522 33.112 33.637 1.00 58.84 75 THR A O 1
ATOM 610 N N . TYR A 1 76 ? -25.844 32.705 31.866 1.00 71.69 76 TYR A N 1
ATOM 611 C CA . TYR A 1 76 ? -27.081 33.140 32.512 1.00 71.69 76 TYR A CA 1
ATOM 612 C C . TYR A 1 76 ? -27.602 32.002 33.406 1.00 71.69 76 TYR A C 1
ATOM 614 O O . TYR A 1 76 ? -27.858 30.908 32.911 1.00 71.69 76 TYR A O 1
ATOM 622 N N . GLY A 1 77 ? -27.726 32.259 34.713 1.00 79.94 77 GLY A N 1
ATOM 623 C CA . GLY A 1 77 ? -28.161 31.287 35.726 1.00 79.94 77 GLY A CA 1
ATOM 624 C C . GLY A 1 77 ? -27.142 31.082 36.853 1.00 79.94 77 GLY A C 1
ATOM 625 O O . GLY A 1 77 ? -26.008 31.557 36.782 1.00 79.94 77 GLY A O 1
ATOM 626 N N . ALA A 1 78 ? -27.557 30.384 37.915 1.00 84.00 78 ALA A N 1
ATOM 627 C CA . ALA A 1 78 ? -26.644 29.966 38.976 1.00 84.00 78 ALA A CA 1
ATOM 628 C C . ALA A 1 78 ? -25.567 29.031 38.400 1.00 84.00 78 ALA A C 1
ATOM 630 O O . ALA A 1 78 ? -25.853 28.208 37.527 1.00 84.00 78 ALA A O 1
ATOM 631 N N . ARG A 1 79 ? -24.321 29.162 38.872 1.00 81.69 79 ARG A N 1
ATOM 632 C CA . ARG A 1 79 ? -23.254 28.226 38.498 1.00 81.69 79 ARG A CA 1
ATOM 633 C C . ARG A 1 79 ? -23.647 26.834 38.979 1.00 81.69 79 ARG A C 1
ATOM 635 O O . ARG A 1 79 ? -24.038 26.685 40.134 1.00 81.69 79 ARG A O 1
ATOM 642 N N . LEU A 1 80 ? -23.548 25.850 38.090 1.00 85.38 80 LEU A N 1
ATOM 643 C CA . LEU A 1 80 ? -23.783 24.458 38.450 1.00 85.38 80 LEU A CA 1
ATOM 644 C C . LEU A 1 80 ? -22.773 24.048 39.521 1.00 85.38 80 LEU A C 1
ATOM 646 O O . LEU A 1 80 ? -21.587 24.367 39.406 1.00 85.38 80 LEU A O 1
ATOM 650 N N . THR A 1 81 ? -23.258 23.370 40.557 1.00 92.50 81 THR A N 1
ATOM 651 C CA . THR A 1 81 ? -22.385 22.740 41.548 1.00 92.50 81 THR A CA 1
ATOM 652 C C . THR A 1 81 ? -21.617 21.592 40.892 1.00 92.50 81 THR A C 1
ATOM 654 O O . THR A 1 81 ? -22.082 21.007 39.910 1.00 92.50 81 THR A O 1
ATOM 657 N N . ASP A 1 82 ? -20.437 21.250 41.413 1.00 93.06 82 ASP A N 1
ATOM 658 C CA . ASP A 1 82 ? -19.622 20.161 40.849 1.00 93.06 82 ASP A CA 1
ATOM 659 C C . ASP A 1 82 ? -20.386 18.823 40.836 1.00 93.06 82 ASP A C 1
ATOM 661 O O . ASP A 1 82 ? -20.255 18.032 39.899 1.00 93.06 82 ASP A O 1
ATOM 665 N N . GLU A 1 83 ? -21.265 18.622 41.820 1.00 91.38 83 GLU A N 1
ATOM 666 C CA . GLU A 1 83 ? -22.189 17.488 41.909 1.00 91.38 83 GLU A CA 1
ATOM 667 C C . GLU A 1 83 ? -23.204 17.485 40.758 1.00 91.38 83 GLU A C 1
ATOM 669 O O . GLU A 1 83 ? -23.343 16.485 40.056 1.00 91.38 83 GLU A O 1
ATOM 674 N N . GLN A 1 84 ? -23.838 18.626 40.473 1.00 91.69 84 GLN A N 1
ATOM 675 C CA . GLN A 1 84 ? -24.774 18.760 39.350 1.00 91.69 84 GLN A CA 1
ATOM 676 C C . GLN A 1 84 ? -24.086 18.542 37.998 1.00 91.69 84 GLN A C 1
ATOM 678 O O . GLN A 1 84 ? -24.688 17.996 37.073 1.00 91.69 84 GLN A O 1
ATOM 683 N N . ILE A 1 85 ? -22.820 18.949 37.863 1.00 90.31 85 ILE A N 1
ATOM 684 C CA . ILE A 1 85 ? -22.023 18.697 36.656 1.00 90.31 85 ILE A CA 1
ATOM 685 C C . ILE A 1 85 ? -21.735 17.197 36.509 1.00 90.31 85 ILE A C 1
ATOM 687 O O . ILE A 1 85 ? -21.772 16.676 35.392 1.00 90.31 85 ILE A O 1
ATOM 691 N N . ALA A 1 86 ? -21.447 16.496 37.608 1.00 90.19 86 ALA A N 1
ATOM 692 C CA . ALA A 1 86 ? -21.241 15.051 37.595 1.00 90.19 86 ALA A CA 1
ATOM 693 C C . ALA A 1 86 ? -22.530 14.299 37.219 1.00 90.19 86 ALA A C 1
ATOM 695 O O . ALA A 1 86 ? -22.492 13.433 36.345 1.00 90.19 86 ALA A O 1
ATOM 696 N N . GLU A 1 87 ? -23.674 14.688 37.788 1.00 87.44 87 GLU A N 1
ATOM 697 C CA . GLU A 1 87 ? -24.985 14.121 37.448 1.00 87.44 87 GLU A CA 1
ATOM 698 C C . GLU A 1 87 ? -25.365 14.372 35.985 1.00 87.44 87 GLU A C 1
ATOM 700 O O . GLU A 1 87 ? -25.877 13.482 35.309 1.00 87.44 87 GLU A O 1
ATOM 705 N N . GLN A 1 88 ? -25.083 15.564 35.448 1.00 88.56 88 GLN A N 1
ATOM 706 C CA . GLN A 1 88 ? -25.361 15.872 34.042 1.00 88.56 88 GLN A CA 1
ATOM 707 C C . GLN A 1 88 ? -24.577 14.991 33.064 1.00 88.56 88 GLN A C 1
ATOM 709 O O . GLN A 1 88 ? -25.078 14.728 31.972 1.00 88.56 88 GLN A O 1
ATOM 714 N N . LYS A 1 89 ? -23.374 14.530 33.433 1.00 86.31 89 LYS A N 1
ATOM 715 C CA . LYS A 1 89 ? -22.554 13.650 32.582 1.00 86.31 89 LYS A CA 1
ATOM 716 C C . LYS A 1 89 ? -23.106 12.229 32.506 1.00 86.31 89 LYS A C 1
ATOM 718 O O . LYS A 1 89 ? -22.992 11.600 31.461 1.00 86.31 89 LYS A O 1
ATOM 723 N N . THR A 1 90 ? -23.690 11.729 33.592 1.00 86.12 90 THR A N 1
ATOM 724 C CA . THR A 1 90 ? -24.184 10.345 33.690 1.00 86.12 90 THR A CA 1
ATOM 725 C C . THR A 1 90 ? -25.675 10.212 33.383 1.00 86.12 90 THR A C 1
ATOM 727 O O . THR A 1 90 ? -26.179 9.098 33.228 1.00 86.12 90 THR A O 1
ATOM 730 N N . LYS A 1 91 ? -26.403 11.331 33.282 1.00 88.88 91 LYS A N 1
ATOM 731 C CA . LYS A 1 91 ? -27.841 11.330 33.021 1.00 88.88 91 LYS A CA 1
ATOM 732 C C . LYS A 1 91 ? -28.160 10.849 31.605 1.00 88.88 91 LYS A C 1
ATOM 734 O O . LYS A 1 91 ? -27.870 11.514 30.614 1.00 88.88 91 LYS A O 1
ATOM 739 N N . GLN A 1 92 ? -28.832 9.706 31.539 1.00 87.38 92 GLN A N 1
ATOM 740 C CA . GLN A 1 92 ? -29.227 9.045 30.304 1.00 87.38 92 GLN A CA 1
ATOM 741 C C . GLN A 1 92 ? -30.664 9.422 29.910 1.00 87.38 92 GLN A C 1
ATOM 743 O O . GLN A 1 92 ? -31.585 9.287 30.716 1.00 87.38 92 GLN A O 1
ATOM 748 N N . TYR A 1 93 ? -30.875 9.837 28.660 1.00 88.06 93 TYR A N 1
ATOM 749 C CA . TYR A 1 93 ? -32.204 10.063 28.079 1.00 88.06 93 TYR A CA 1
ATOM 750 C C . TYR A 1 93 ? -32.481 9.075 26.929 1.00 88.06 93 TYR A C 1
ATOM 752 O O . TYR A 1 93 ? -31.542 8.499 26.365 1.00 88.06 93 TYR A O 1
ATOM 760 N N . PRO A 1 94 ? -33.755 8.863 26.545 1.00 92.06 94 PRO A N 1
ATOM 761 C CA . PRO A 1 94 ? -34.094 8.072 25.363 1.00 92.06 94 PRO A CA 1
ATOM 762 C C . PRO A 1 94 ? -33.365 8.594 24.113 1.00 92.06 94 PRO A C 1
ATOM 764 O O . PRO A 1 94 ? -33.244 9.801 23.926 1.00 92.06 94 PRO A O 1
ATOM 767 N N . HIS A 1 95 ? -32.882 7.689 23.256 1.00 89.31 95 HIS A N 1
ATOM 768 C CA . HIS A 1 95 ? -32.121 7.990 22.026 1.00 89.31 95 HIS A CA 1
ATOM 769 C C . HIS A 1 95 ? -30.735 8.637 22.199 1.00 89.31 95 HIS A C 1
ATOM 771 O O . HIS A 1 95 ? -30.132 9.058 21.212 1.00 89.31 95 HIS A O 1
ATOM 777 N N . MET A 1 96 ? -30.190 8.690 23.413 1.00 89.19 96 MET A N 1
ATOM 778 C CA . MET A 1 96 ? -28.783 9.048 23.608 1.00 89.19 96 MET A CA 1
ATOM 779 C C . MET A 1 96 ? -27.836 7.874 23.324 1.00 89.19 96 MET A C 1
ATOM 781 O O . MET A 1 96 ? -28.256 6.719 23.241 1.00 89.19 96 MET A O 1
ATOM 785 N N . MET A 1 97 ? -26.539 8.185 23.200 1.00 88.62 97 MET A N 1
ATOM 786 C CA . MET A 1 97 ? -25.451 7.198 23.189 1.00 88.62 97 MET A CA 1
ATOM 787 C C . MET A 1 97 ? -25.626 6.224 24.362 1.00 88.62 97 MET A C 1
ATOM 789 O O . MET A 1 97 ? -25.962 6.690 25.446 1.00 88.62 97 MET A O 1
ATOM 793 N N . PRO A 1 98 ? -25.408 4.911 24.195 1.00 91.44 98 PRO A N 1
ATOM 794 C CA . PRO A 1 98 ? -25.492 3.959 25.302 1.00 91.44 98 PRO A CA 1
ATOM 795 C C . PRO A 1 98 ? -24.579 4.352 26.481 1.00 91.44 98 PRO A C 1
ATOM 797 O O . PRO A 1 98 ? -23.561 5.009 26.255 1.00 91.44 98 PRO A O 1
ATOM 800 N N . PRO A 1 99 ? -24.913 3.953 27.723 1.00 90.88 99 PRO A N 1
ATOM 801 C CA . PRO A 1 99 ? -24.181 4.385 28.909 1.00 90.88 99 PRO A CA 1
ATOM 802 C C . PRO A 1 99 ? -22.722 3.917 28.882 1.00 90.88 99 PRO A C 1
ATOM 804 O O . PRO A 1 99 ? -22.396 2.856 28.330 1.00 90.88 99 PRO A O 1
ATOM 807 N N . GLU A 1 100 ? -21.846 4.701 29.509 1.00 88.31 100 GLU A N 1
ATOM 808 C CA . GLU A 1 100 ? -20.433 4.366 29.674 1.00 88.31 100 GLU A CA 1
ATOM 809 C C . GLU A 1 100 ? -20.283 3.012 30.393 1.00 88.31 100 GLU A C 1
ATOM 811 O O . GLU A 1 100 ? -21.034 2.684 31.310 1.00 88.31 100 GLU A O 1
ATOM 816 N N . GLY A 1 101 ? -19.349 2.177 29.932 1.00 88.56 101 GLY A N 1
ATOM 817 C CA . GLY A 1 101 ? -19.173 0.805 30.429 1.00 88.56 101 GLY A CA 1
ATOM 818 C C . GLY A 1 101 ? -20.042 -0.250 29.734 1.00 88.56 101 GLY A C 1
ATOM 819 O O . GLY A 1 101 ? -19.775 -1.442 29.877 1.00 88.56 101 GLY A O 1
ATOM 820 N N . SER A 1 10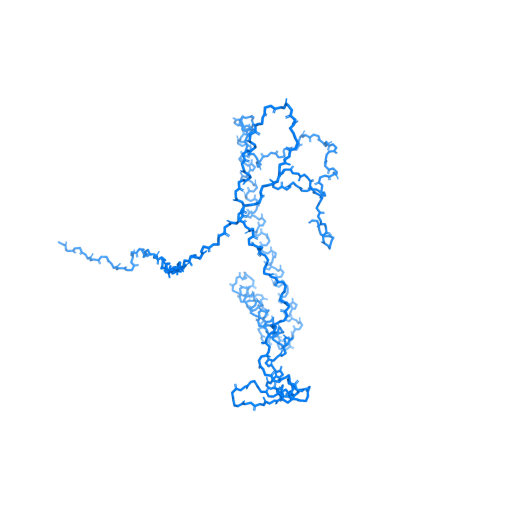2 ? -21.022 0.148 28.916 1.00 93.12 102 SER A N 1
ATOM 821 C CA . SER A 1 102 ? -21.697 -0.799 28.023 1.00 93.12 102 SER A CA 1
ATOM 822 C C . SER A 1 102 ? -20.799 -1.209 26.849 1.00 93.12 102 SER A C 1
ATOM 824 O O . SER A 1 102 ? -19.971 -0.439 26.352 1.00 93.12 102 SER A O 1
ATOM 826 N N . PHE A 1 103 ? -20.998 -2.431 26.354 1.00 94.69 103 PHE A N 1
ATOM 827 C CA . PHE A 1 103 ? -20.284 -2.947 25.184 1.00 94.69 103 PHE A CA 1
ATOM 828 C C . PHE A 1 103 ? -20.513 -2.092 23.929 1.00 94.69 103 PHE A C 1
ATOM 830 O O . PHE A 1 103 ? -19.585 -1.826 23.165 1.00 94.69 103 PHE A O 1
ATOM 837 N N . THR A 1 104 ? -21.744 -1.620 23.732 1.00 94.12 104 THR A N 1
ATOM 838 C CA . THR A 1 104 ? -22.115 -0.776 22.591 1.00 94.12 104 THR A CA 1
ATOM 839 C C . THR A 1 104 ? -21.419 0.580 22.653 1.00 94.12 104 THR A C 1
ATOM 841 O O . THR A 1 104 ? -20.882 1.025 21.640 1.00 94.12 104 THR A O 1
ATOM 844 N N . HIS A 1 105 ? -21.339 1.200 23.836 1.00 93.81 105 HIS A N 1
ATOM 845 C CA . HIS A 1 105 ? -20.559 2.422 24.037 1.00 93.81 105 HIS A CA 1
ATOM 846 C C . HIS A 1 105 ? -19.077 2.192 23.727 1.00 93.81 105 HIS A C 1
ATOM 848 O O . HIS A 1 105 ? -18.462 2.998 23.027 1.00 93.81 105 HIS A O 1
ATOM 854 N N . TRP A 1 106 ? -18.508 1.078 24.200 1.00 94.81 106 TRP A N 1
ATOM 855 C CA . TRP A 1 106 ? -17.106 0.726 23.966 1.00 94.81 106 TRP A CA 1
ATOM 856 C C . TRP A 1 106 ? -16.776 0.574 22.477 1.00 94.81 106 TRP A C 1
ATOM 858 O O . TRP A 1 106 ? -15.821 1.196 22.012 1.00 94.81 106 TRP A O 1
ATOM 868 N N . ILE A 1 107 ? -17.573 -0.181 21.709 1.00 96.25 107 ILE A N 1
ATOM 869 C CA . ILE A 1 107 ? -17.344 -0.321 20.262 1.00 96.25 107 ILE A CA 1
ATOM 870 C C . ILE A 1 107 ? -17.416 1.039 19.575 1.00 96.25 107 ILE A C 1
ATOM 872 O O . ILE A 1 107 ? -16.513 1.356 18.810 1.00 96.25 107 ILE A O 1
ATOM 876 N N . LEU A 1 108 ? -18.452 1.838 19.858 1.00 94.06 108 LEU A N 1
ATOM 877 C CA . LEU A 1 108 ? -18.715 3.109 19.172 1.00 94.06 108 LEU A CA 1
ATOM 878 C C . LEU A 1 108 ? -17.666 4.191 19.461 1.00 94.06 108 LEU A C 1
ATOM 880 O O . LEU A 1 108 ? -17.395 5.026 18.601 1.00 94.06 108 LEU A O 1
ATOM 884 N N . THR A 1 109 ? -17.060 4.194 20.648 1.00 94.25 109 THR A N 1
ATOM 885 C CA . THR A 1 109 ? -16.120 5.256 21.055 1.00 94.25 109 THR A CA 1
ATOM 886 C C . THR A 1 109 ? -14.646 4.876 20.915 1.00 94.25 109 THR A C 1
ATOM 888 O O . THR A 1 109 ? -13.785 5.760 20.862 1.00 94.25 109 THR A O 1
ATOM 891 N N . ASN A 1 110 ? -14.316 3.586 20.804 1.00 95.44 110 ASN A N 1
ATOM 892 C CA . ASN A 1 110 ? -12.929 3.133 20.748 1.00 95.44 110 ASN A CA 1
ATOM 893 C C . ASN A 1 110 ? -12.269 3.445 19.392 1.00 95.44 110 ASN A C 1
ATOM 895 O O . ASN A 1 110 ? -12.460 2.743 18.398 1.00 95.44 110 ASN A O 1
ATOM 899 N N . ARG A 1 111 ? -11.429 4.486 19.353 1.00 95.38 111 ARG A N 1
ATOM 900 C CA . ARG A 1 111 ? -10.719 4.914 18.133 1.00 95.38 111 ARG A CA 1
ATOM 901 C C . ARG A 1 111 ? -9.774 3.847 17.586 1.00 95.38 111 ARG A C 1
ATOM 903 O O . ARG A 1 111 ? -9.715 3.679 16.374 1.00 95.38 111 ARG A O 1
ATOM 910 N N . MET A 1 112 ? -9.075 3.117 18.459 1.00 96.62 112 MET A N 1
ATOM 911 C CA . MET A 1 112 ? -8.114 2.088 18.042 1.00 96.62 112 MET A CA 1
ATOM 912 C C . MET A 1 112 ? -8.815 0.957 17.288 1.00 96.62 112 MET A C 1
ATOM 914 O O . MET A 1 112 ? -8.342 0.527 16.236 1.00 96.62 112 MET A O 1
ATOM 918 N N . LEU A 1 113 ? -9.984 0.540 17.782 1.00 96.38 113 LEU A N 1
ATOM 919 C CA . LEU A 1 113 ? -10.812 -0.477 17.140 1.00 96.38 113 LEU A CA 1
ATOM 920 C C . LEU A 1 113 ? -11.239 -0.037 15.732 1.00 96.38 113 LEU A C 1
ATOM 922 O O . LEU A 1 113 ? -11.010 -0.766 14.771 1.00 96.38 113 LEU A O 1
ATOM 926 N N . HIS A 1 114 ? -11.762 1.182 15.577 1.00 96.56 114 HIS A N 1
ATOM 927 C CA . HIS A 1 114 ? -12.149 1.709 14.263 1.00 96.56 114 HIS A CA 1
ATOM 928 C C . HIS A 1 114 ? -10.963 1.838 13.307 1.00 96.56 114 HIS A C 1
ATOM 930 O O . HIS A 1 114 ? -11.082 1.500 12.127 1.00 96.56 114 HIS A O 1
ATOM 936 N N . THR A 1 115 ? -9.808 2.299 13.795 1.00 96.94 115 THR A N 1
ATOM 937 C CA . THR A 1 115 ? -8.598 2.380 12.969 1.00 96.94 115 THR A CA 1
ATOM 938 C C . THR A 1 115 ? -8.124 0.999 12.535 1.00 96.94 115 THR A C 1
ATOM 940 O O . THR A 1 115 ? -7.754 0.826 11.382 1.00 96.94 115 THR A O 1
ATOM 943 N N . TRP A 1 116 ? -8.194 -0.009 13.405 1.00 97.81 116 TRP A N 1
ATOM 944 C CA . TRP A 1 116 ? -7.764 -1.363 13.066 1.00 97.81 116 TRP A CA 1
ATOM 945 C C . TRP A 1 116 ? -8.725 -2.042 12.082 1.00 97.81 116 TRP A C 1
ATOM 947 O O . TRP A 1 116 ? -8.282 -2.648 11.107 1.00 97.81 116 TRP A O 1
ATOM 957 N N . ILE A 1 117 ? -10.041 -1.885 12.267 1.00 97.25 117 ILE A N 1
ATOM 958 C CA . ILE A 1 117 ? -11.052 -2.398 11.329 1.00 97.25 117 ILE A CA 1
ATOM 959 C C . ILE A 1 117 ? -10.921 -1.710 9.967 1.00 97.25 117 ILE A C 1
ATOM 961 O O . ILE A 1 117 ? -10.824 -2.383 8.947 1.00 97.25 117 ILE A O 1
ATOM 965 N N . SER A 1 118 ? -10.869 -0.376 9.924 1.00 97.50 118 SER A N 1
ATOM 966 C CA . SER A 1 118 ? -10.729 0.338 8.646 1.00 97.50 118 SER A CA 1
ATOM 967 C C . SER A 1 118 ? -9.422 -0.012 7.926 1.00 97.50 118 SER A C 1
ATOM 969 O O . SER A 1 118 ? -9.440 -0.271 6.722 1.00 97.50 118 SER A O 1
ATOM 971 N N . LEU A 1 119 ? -8.303 -0.094 8.653 1.00 97.69 119 LEU A N 1
ATOM 972 C CA . LEU A 1 119 ? -7.008 -0.450 8.077 1.00 97.69 119 LEU A CA 1
ATOM 973 C C . LEU A 1 119 ? -6.970 -1.906 7.594 1.00 97.69 119 LEU A C 1
ATOM 975 O O . LEU A 1 119 ? -6.443 -2.170 6.516 1.00 97.69 119 LEU A O 1
ATOM 979 N N . SER A 1 120 ? -7.555 -2.846 8.342 1.00 97.81 120 SER A N 1
ATOM 980 C CA . SER A 1 120 ? -7.619 -4.261 7.942 1.00 97.81 120 SER A CA 1
ATOM 981 C C . SER A 1 120 ? -8.524 -4.491 6.731 1.00 97.81 120 SER A C 1
ATOM 983 O O . SER A 1 120 ? -8.154 -5.245 5.829 1.00 97.81 120 SER A O 1
ATOM 985 N N . VAL A 1 121 ? -9.667 -3.806 6.642 1.00 98.19 121 VAL A N 1
ATOM 986 C CA . VAL A 1 121 ? -10.539 -3.861 5.457 1.00 98.19 121 VAL A CA 1
ATOM 987 C C . VAL A 1 121 ? -9.815 -3.299 4.232 1.00 98.19 121 VAL A C 1
ATOM 989 O O . VAL A 1 121 ? -9.815 -3.929 3.176 1.00 98.19 121 VAL A O 1
ATOM 992 N N . LEU A 1 122 ? -9.130 -2.160 4.365 1.00 97.69 122 LEU A N 1
ATOM 993 C CA . LEU A 1 122 ? -8.374 -1.577 3.256 1.00 97.69 122 LEU A CA 1
ATOM 994 C C . LEU A 1 122 ? -7.217 -2.485 2.811 1.00 97.69 122 LEU A C 1
ATOM 996 O O . LEU A 1 122 ? -7.030 -2.714 1.617 1.00 97.69 122 LEU A O 1
ATOM 1000 N N . PHE A 1 123 ? -6.466 -3.031 3.769 1.00 98.25 123 PHE A N 1
ATOM 1001 C CA . PHE A 1 123 ? -5.351 -3.933 3.495 1.00 98.25 123 PHE A CA 1
ATOM 1002 C C . PHE A 1 123 ? -5.816 -5.237 2.835 1.00 98.25 123 PHE A C 1
ATOM 1004 O O . PHE A 1 123 ? -5.235 -5.656 1.836 1.00 98.25 123 PHE A O 1
ATOM 1011 N N . SER A 1 124 ? -6.886 -5.858 3.341 1.00 98.19 124 SER A N 1
ATOM 1012 C CA . SER A 1 124 ? -7.440 -7.086 2.756 1.00 98.19 124 SER A CA 1
ATOM 1013 C C . SER A 1 124 ? -7.980 -6.867 1.342 1.00 98.19 124 SER A C 1
ATOM 1015 O O . SER A 1 124 ? -7.729 -7.702 0.475 1.00 98.19 124 SER A O 1
ATOM 1017 N N . LEU A 1 125 ? -8.628 -5.730 1.058 1.00 98.06 125 LEU A N 1
ATOM 1018 C CA . LEU A 1 125 ? -9.077 -5.389 -0.294 1.00 98.06 125 LEU A CA 1
ATOM 1019 C C . LEU A 1 125 ? -7.898 -5.137 -1.248 1.00 98.06 125 LEU A C 1
ATOM 1021 O O . LEU A 1 125 ? -7.920 -5.587 -2.396 1.00 98.06 125 LEU A O 1
ATOM 1025 N N . ALA A 1 126 ? -6.844 -4.462 -0.780 1.00 97.88 126 ALA A N 1
ATOM 1026 C CA . ALA A 1 126 ? -5.621 -4.271 -1.557 1.00 97.88 126 ALA A CA 1
ATOM 1027 C C . ALA A 1 126 ? -4.956 -5.618 -1.891 1.00 97.88 126 ALA A C 1
ATOM 1029 O O . ALA A 1 126 ? -4.613 -5.869 -3.045 1.00 97.88 126 ALA A O 1
ATOM 1030 N N . LEU A 1 127 ? -4.849 -6.523 -0.913 1.00 97.38 127 LEU A N 1
ATOM 1031 C CA . LEU A 1 127 ? -4.309 -7.865 -1.133 1.00 97.38 127 LEU A CA 1
ATOM 1032 C C . LEU A 1 127 ? -5.193 -8.678 -2.089 1.00 97.38 127 LEU A C 1
ATOM 1034 O O . LEU A 1 127 ? -4.682 -9.311 -3.007 1.00 97.38 127 LEU A O 1
ATOM 1038 N N . PHE A 1 128 ? -6.516 -8.634 -1.915 1.00 97.31 128 PHE A N 1
ATOM 1039 C CA . PHE A 1 128 ? -7.471 -9.356 -2.755 1.00 97.31 128 PHE A CA 1
ATOM 1040 C C . PHE A 1 128 ? -7.421 -8.892 -4.212 1.00 97.31 128 PHE A C 1
ATOM 1042 O O . PHE A 1 128 ? -7.354 -9.717 -5.124 1.00 97.31 128 PHE A O 1
ATOM 1049 N N . THR A 1 129 ? -7.409 -7.578 -4.447 1.00 97.75 129 THR A N 1
ATOM 1050 C CA . THR A 1 129 ? -7.298 -7.014 -5.800 1.00 97.75 129 THR A CA 1
ATOM 1051 C C . THR A 1 129 ? -5.944 -7.327 -6.429 1.00 97.75 129 THR A C 1
ATOM 1053 O O . THR A 1 129 ? -5.903 -7.713 -7.595 1.00 97.75 129 THR A O 1
ATOM 1056 N N . MET A 1 130 ? -4.851 -7.258 -5.660 1.00 96.88 130 MET A N 1
ATOM 1057 C CA . MET A 1 130 ? -3.518 -7.662 -6.110 1.00 96.88 130 MET A CA 1
ATOM 1058 C C . MET A 1 130 ? -3.476 -9.144 -6.512 1.00 96.88 130 MET A C 1
ATOM 1060 O O . MET A 1 130 ? -3.025 -9.459 -7.611 1.00 96.88 130 MET A O 1
ATOM 1064 N N . LEU A 1 131 ? -3.976 -10.053 -5.667 1.00 95.38 131 LEU A N 1
ATOM 1065 C CA . LEU A 1 131 ? -4.012 -11.493 -5.957 1.00 95.38 131 LEU A CA 1
ATOM 1066 C C . LEU A 1 131 ? -4.915 -11.809 -7.153 1.00 95.38 131 LEU A C 1
ATOM 1068 O O . LEU A 1 131 ? -4.558 -12.629 -7.996 1.00 95.38 131 LEU A O 1
ATOM 1072 N N . THR A 1 132 ? -6.069 -11.149 -7.254 1.00 96.25 132 THR A N 1
ATOM 1073 C CA . THR A 1 132 ? -6.996 -11.324 -8.380 1.00 96.25 132 THR A CA 1
ATOM 1074 C C . THR A 1 132 ? -6.369 -10.833 -9.684 1.00 96.25 132 THR A C 1
ATOM 1076 O O . THR A 1 132 ? -6.447 -11.510 -10.703 1.00 96.25 132 THR A O 1
ATOM 1079 N N . ASN A 1 133 ? -5.690 -9.684 -9.666 1.00 96.50 133 ASN A N 1
ATOM 1080 C CA . ASN A 1 133 ? -4.978 -9.180 -10.838 1.00 96.50 133 ASN A CA 1
ATOM 1081 C C . ASN A 1 133 ? -3.846 -10.132 -11.244 1.00 96.50 133 ASN A C 1
ATOM 1083 O O . ASN A 1 133 ? -3.766 -10.521 -12.404 1.00 96.50 133 ASN A O 1
ATOM 1087 N N . PHE A 1 134 ? -3.028 -10.574 -10.288 1.00 96.00 134 PHE A N 1
ATOM 1088 C CA . PHE A 1 134 ? -1.956 -11.539 -10.522 1.00 96.00 134 PHE A CA 1
ATOM 1089 C C . PHE A 1 134 ? -2.494 -12.833 -11.150 1.00 96.00 134 PHE A C 1
ATOM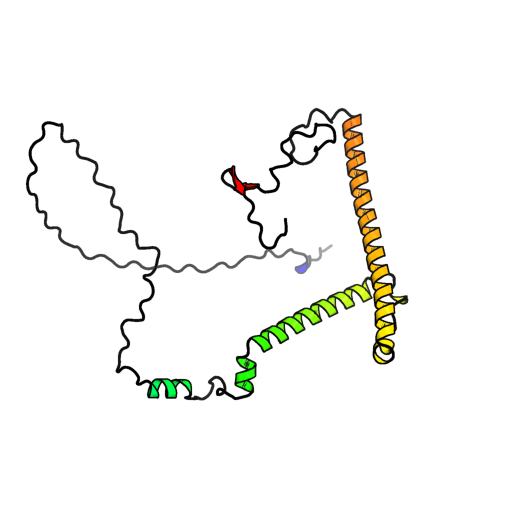 1091 O O . PHE A 1 134 ? -2.110 -13.188 -12.259 1.00 96.00 134 PHE A O 1
ATOM 1098 N N . THR A 1 135 ? -3.456 -13.494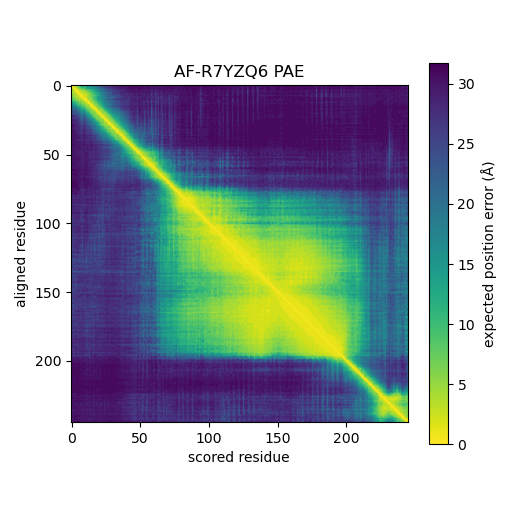 -10.506 1.00 94.44 135 THR A N 1
ATOM 1099 C CA . THR A 1 135 ? -4.021 -14.758 -11.014 1.00 94.44 135 THR A CA 1
ATOM 1100 C C . THR A 1 135 ? -4.629 -14.635 -12.415 1.00 94.44 135 THR A C 1
ATOM 1102 O O . THR A 1 135 ? -4.530 -15.584 -13.183 1.00 94.44 135 THR A O 1
ATOM 1105 N N . ASN A 1 136 ? -5.173 -13.471 -12.785 1.00 94.88 136 ASN A N 1
ATOM 1106 C CA . ASN A 1 136 ? -5.745 -13.236 -14.115 1.00 94.88 136 ASN A CA 1
ATOM 1107 C C . ASN A 1 136 ? -4.737 -12.756 -15.179 1.00 94.88 136 ASN A C 1
ATOM 1109 O O . ASN A 1 136 ? -5.012 -12.888 -16.367 1.00 94.88 136 ASN A O 1
ATOM 1113 N N . SER A 1 137 ? -3.611 -12.152 -14.789 1.00 95.12 137 SER A N 1
ATOM 1114 C CA . SER A 1 137 ? -2.638 -11.546 -15.720 1.00 95.12 137 SER A CA 1
ATOM 1115 C C . SER A 1 137 ? -1.357 -12.358 -15.897 1.00 95.12 137 SER A C 1
ATOM 1117 O O . SER A 1 137 ? -0.579 -12.097 -16.815 1.00 95.12 137 SER A O 1
ATOM 1119 N N . THR A 1 138 ? -1.098 -13.320 -15.010 1.00 95.62 138 THR A N 1
ATOM 1120 C CA . THR A 1 138 ? 0.144 -14.093 -15.058 1.00 95.62 138 THR A CA 1
ATOM 1121 C C . THR A 1 138 ? 0.206 -15.024 -16.270 1.00 95.62 138 THR A C 1
ATOM 1123 O O . THR A 1 138 ? -0.725 -15.791 -16.496 1.00 95.62 138 THR A O 1
ATOM 1126 N N . PRO A 1 139 ? 1.337 -15.053 -17.002 1.00 95.75 139 PRO A N 1
ATOM 1127 C CA . PRO A 1 139 ? 1.561 -16.048 -18.054 1.00 95.75 139 PRO A CA 1
ATOM 1128 C C . PRO A 1 139 ? 1.889 -17.444 -17.492 1.00 95.75 139 PRO A C 1
ATOM 1130 O O . PRO A 1 139 ? 1.963 -18.407 -18.242 1.00 95.75 139 PRO A O 1
ATOM 1133 N N . TYR A 1 140 ? 2.100 -17.555 -16.177 1.00 95.69 140 TYR A N 1
ATOM 1134 C CA . TYR A 1 140 ? 2.474 -18.783 -15.468 1.00 95.69 140 TYR A CA 1
ATOM 1135 C C . TYR A 1 140 ? 1.320 -19.336 -14.620 1.00 95.69 140 TYR A C 1
ATOM 1137 O O . TYR A 1 140 ? 1.558 -19.939 -13.574 1.00 95.69 140 TYR A O 1
ATOM 1145 N N . ALA A 1 141 ? 0.074 -19.092 -15.036 1.00 94.31 141 ALA A N 1
ATOM 1146 C CA . ALA A 1 141 ? -1.118 -19.493 -14.290 1.00 94.31 141 ALA A CA 1
ATOM 1147 C C . ALA A 1 141 ? -1.173 -21.011 -14.040 1.00 94.31 141 ALA A C 1
ATOM 1149 O O . ALA A 1 141 ? -1.562 -21.440 -12.956 1.00 94.31 141 ALA A O 1
ATOM 1150 N N . ASP A 1 142 ? -0.693 -21.806 -14.997 1.00 94.44 142 ASP A N 1
ATOM 1151 C CA . ASP A 1 142 ? -0.676 -23.272 -14.925 1.00 94.44 142 ASP A CA 1
ATOM 1152 C C . ASP A 1 142 ? 0.274 -23.817 -13.848 1.00 94.44 142 ASP A C 1
ATOM 1154 O O . ASP A 1 142 ? 0.123 -24.947 -13.392 1.00 94.44 142 ASP A O 1
ATOM 1158 N N . LEU A 1 143 ? 1.257 -23.016 -13.425 1.00 95.62 143 LEU A N 1
ATOM 1159 C CA . LEU A 1 143 ? 2.235 -23.391 -12.401 1.00 95.62 143 LEU A CA 1
ATOM 1160 C C . LEU A 1 143 ? 1.759 -23.049 -10.981 1.00 95.62 143 LEU A C 1
ATOM 1162 O O . LEU A 1 143 ? 2.480 -23.302 -10.015 1.00 95.62 143 LEU A O 1
ATOM 1166 N N . LEU A 1 144 ? 0.576 -22.442 -10.830 1.00 95.75 144 LEU A N 1
ATOM 1167 C CA . LEU A 1 144 ? 0.049 -22.082 -9.520 1.00 95.75 144 LEU A CA 1
ATOM 1168 C C . LEU A 1 144 ? -0.423 -23.326 -8.751 1.00 95.75 144 LEU A C 1
ATOM 1170 O O . LEU A 1 144 ? -1.132 -24.167 -9.308 1.00 95.75 144 LEU A O 1
ATOM 1174 N N . PRO A 1 145 ? -0.099 -23.431 -7.450 1.00 95.12 145 PRO A N 1
ATOM 1175 C CA . PRO A 1 145 ? -0.583 -24.534 -6.635 1.00 95.12 145 PRO A CA 1
ATOM 1176 C C . PRO A 1 145 ? -2.119 -24.512 -6.521 1.00 95.12 145 PRO A C 1
ATOM 1178 O O . PRO A 1 145 ? -2.723 -23.434 -6.432 1.00 95.12 145 PRO A O 1
ATOM 1181 N N . PRO A 1 146 ? -2.779 -25.684 -6.466 1.00 94.25 146 PRO A N 1
ATOM 1182 C CA . PRO A 1 146 ? -4.223 -25.758 -6.290 1.00 94.25 146 PRO A CA 1
ATOM 1183 C C . PRO A 1 146 ? -4.633 -25.180 -4.931 1.00 94.25 146 PRO A C 1
ATOM 1185 O O . PRO A 1 146 ? -3.939 -25.344 -3.926 1.00 94.25 146 PRO A O 1
ATOM 1188 N N . ARG A 1 147 ? -5.800 -24.528 -4.878 1.00 91.56 147 ARG A N 1
ATOM 1189 C CA . ARG A 1 147 ? -6.284 -23.827 -3.671 1.00 91.56 147 ARG A CA 1
ATOM 1190 C C . ARG A 1 147 ? -6.437 -24.757 -2.462 1.00 91.56 147 ARG A C 1
ATOM 1192 O O . ARG A 1 147 ? -6.163 -24.340 -1.341 1.00 91.56 147 ARG A O 1
ATOM 1199 N N . ASP A 1 148 ? -6.779 -26.023 -2.687 1.00 95.19 148 ASP A N 1
ATOM 1200 C CA . ASP A 1 148 ? -6.950 -27.027 -1.626 1.00 95.19 148 ASP A CA 1
ATOM 1201 C C . ASP A 1 148 ? -5.635 -27.361 -0.905 1.00 95.19 148 ASP A C 1
ATOM 1203 O O . ASP A 1 148 ? -5.630 -27.750 0.267 1.00 95.19 148 ASP A O 1
ATOM 1207 N N . MET A 1 149 ? -4.500 -27.176 -1.586 1.00 95.06 149 MET A N 1
ATOM 1208 C CA . MET A 1 149 ? -3.175 -27.402 -1.012 1.00 95.06 149 MET A CA 1
ATOM 1209 C C . MET A 1 149 ? -2.850 -26.387 0.087 1.00 95.06 149 MET A C 1
ATOM 1211 O O . MET A 1 149 ? -2.090 -26.716 0.994 1.00 95.06 149 MET A O 1
ATOM 1215 N N . LEU A 1 150 ? -3.470 -25.202 0.076 1.00 95.50 150 LEU A N 1
ATOM 1216 C CA . LEU A 1 150 ? -3.286 -24.189 1.116 1.00 95.50 150 LEU A CA 1
ATOM 1217 C C . LEU A 1 150 ? -3.706 -24.709 2.499 1.00 95.50 150 LEU A C 1
ATOM 1219 O O . LEU A 1 150 ? -3.040 -24.409 3.486 1.00 95.50 150 LEU A O 1
ATOM 1223 N N . LEU A 1 151 ? -4.768 -25.520 2.572 1.00 95.88 151 LEU A N 1
ATOM 1224 C CA . LEU A 1 151 ? -5.269 -26.067 3.838 1.00 95.88 151 LEU A CA 1
ATOM 1225 C C . LEU A 1 151 ? -4.444 -27.264 4.332 1.00 95.88 151 LEU A C 1
ATOM 1227 O O . LEU A 1 151 ? -4.223 -27.397 5.532 1.00 95.88 151 LEU A O 1
ATOM 1231 N N . LYS A 1 152 ? -3.987 -28.137 3.423 1.00 97.25 152 LYS A N 1
ATOM 1232 C CA . LYS A 1 152 ? -3.242 -29.363 3.778 1.00 97.25 152 LYS A CA 1
ATOM 1233 C C . LYS A 1 152 ? -1.742 -29.118 3.969 1.00 97.25 152 LYS A C 1
ATOM 1235 O O . LYS A 1 152 ? -1.134 -29.671 4.881 1.00 97.25 152 LYS A O 1
ATOM 1240 N N . HIS A 1 153 ? -1.146 -28.288 3.113 1.00 97.19 153 HIS A N 1
ATOM 1241 C CA . HIS A 1 153 ? 0.291 -28.009 3.064 1.00 97.19 153 HIS A CA 1
ATOM 1242 C C . HIS A 1 153 ? 0.554 -26.502 2.866 1.00 97.19 153 HIS A C 1
ATOM 1244 O O . HIS A 1 153 ? 1.068 -26.089 1.820 1.00 97.19 153 HIS A O 1
ATOM 1250 N N . PRO A 1 154 ? 0.252 -25.657 3.874 1.00 96.81 154 PRO A N 1
ATOM 1251 C CA . PRO A 1 154 ? 0.305 -24.198 3.740 1.00 96.81 154 PRO A CA 1
ATOM 1252 C C . PRO A 1 154 ? 1.703 -23.681 3.388 1.00 96.81 154 PRO A C 1
ATOM 1254 O O . PRO A 1 154 ? 1.848 -22.770 2.577 1.00 96.81 154 PRO A O 1
ATOM 1257 N N . ILE A 1 155 ? 2.750 -24.284 3.957 1.00 97.19 155 ILE A N 1
ATOM 1258 C CA . ILE A 1 155 ? 4.135 -23.855 3.722 1.00 97.19 155 ILE A CA 1
ATOM 1259 C C . ILE A 1 155 ? 4.542 -24.127 2.269 1.00 97.19 155 ILE A C 1
ATOM 1261 O O . ILE A 1 155 ? 5.079 -23.239 1.614 1.00 97.19 155 ILE A O 1
ATOM 1265 N N . GLN A 1 156 ? 4.234 -25.319 1.746 1.00 96.44 156 GLN A N 1
ATOM 1266 C CA . GLN A 1 156 ? 4.570 -25.694 0.369 1.00 96.44 156 GLN A CA 1
ATOM 1267 C C . GLN A 1 156 ? 3.782 -24.869 -0.659 1.00 96.44 156 GLN A C 1
ATOM 1269 O O . GLN A 1 156 ? 4.335 -24.455 -1.677 1.00 96.44 156 GLN A O 1
ATOM 1274 N N . TYR A 1 157 ? 2.508 -24.580 -0.371 1.00 97.19 157 TYR A N 1
ATOM 1275 C CA . TYR A 1 157 ? 1.702 -23.674 -1.188 1.00 97.19 157 TYR A CA 1
ATOM 1276 C C . TYR A 1 157 ? 2.373 -22.297 -1.296 1.00 97.19 157 TYR A C 1
ATOM 1278 O O . TYR A 1 157 ? 2.547 -21.769 -2.393 1.00 97.19 157 TYR A O 1
ATOM 1286 N N . LEU A 1 158 ? 2.796 -21.723 -0.163 1.00 96.31 158 LEU A N 1
ATOM 1287 C CA . LEU A 1 158 ? 3.425 -20.402 -0.136 1.00 96.31 158 LEU A CA 1
ATOM 1288 C C . LEU A 1 158 ? 4.782 -20.379 -0.848 1.00 96.31 158 LEU A C 1
ATOM 1290 O O . LEU A 1 158 ? 5.086 -19.393 -1.521 1.00 96.31 158 LEU A O 1
ATOM 1294 N N . THR A 1 159 ? 5.594 -21.435 -0.735 1.00 96.81 159 THR A N 1
ATOM 1295 C CA . THR A 1 159 ? 6.881 -21.508 -1.442 1.00 96.81 159 THR A CA 1
ATOM 1296 C C . THR A 1 159 ? 6.685 -21.579 -2.953 1.00 96.81 159 THR A C 1
ATOM 1298 O O . THR A 1 159 ? 7.288 -20.778 -3.664 1.00 96.81 159 THR A O 1
ATOM 1301 N N . GLN A 1 160 ? 5.785 -22.440 -3.439 1.00 96.25 160 GLN A N 1
ATOM 1302 C CA . GLN A 1 160 ? 5.480 -22.544 -4.872 1.00 96.25 160 GLN A CA 1
ATOM 1303 C C . GLN A 1 160 ? 4.861 -21.248 -5.407 1.00 96.25 160 GLN A C 1
ATOM 1305 O O . GLN A 1 160 ? 5.297 -20.715 -6.425 1.00 96.25 160 GLN A O 1
ATOM 1310 N N . PHE A 1 161 ? 3.904 -20.666 -4.679 1.00 96.50 161 PHE A N 1
ATOM 1311 C CA . PHE A 1 161 ? 3.315 -19.379 -5.045 1.00 96.50 161 PHE A CA 1
ATOM 1312 C C . PHE A 1 161 ? 4.380 -18.275 -5.146 1.00 96.50 161 PHE A C 1
ATOM 1314 O O . PHE A 1 161 ? 4.378 -17.489 -6.093 1.00 96.50 161 PHE A O 1
ATOM 1321 N N . LYS A 1 162 ? 5.328 -18.229 -4.200 1.00 96.88 162 LYS A N 1
ATOM 1322 C CA . LYS A 1 162 ? 6.444 -17.274 -4.212 1.00 96.88 162 LYS A CA 1
ATOM 1323 C C . LYS A 1 162 ? 7.369 -17.482 -5.415 1.00 96.88 162 LYS A C 1
ATOM 1325 O O . LYS A 1 162 ? 7.836 -16.496 -5.985 1.00 96.88 162 LYS A O 1
ATOM 1330 N N . GLU A 1 163 ? 7.640 -18.726 -5.802 1.00 97.38 163 GLU A N 1
ATOM 1331 C CA . GLU A 1 163 ? 8.433 -19.048 -6.995 1.00 97.38 163 GLU A CA 1
ATOM 1332 C C . GLU A 1 163 ? 7.750 -18.553 -8.274 1.00 97.38 163 GLU A C 1
ATOM 1334 O O . GLU A 1 163 ? 8.373 -17.835 -9.059 1.00 97.38 163 GLU A O 1
ATOM 1339 N N . VAL A 1 164 ? 6.453 -18.830 -8.441 1.00 97.62 164 VAL A N 1
ATOM 1340 C CA . VAL A 1 164 ? 5.669 -18.331 -9.584 1.00 97.62 164 VAL A CA 1
ATOM 1341 C C . VAL A 1 164 ? 5.616 -16.804 -9.590 1.00 97.62 164 VAL A C 1
ATOM 1343 O O . VAL A 1 164 ? 5.819 -16.175 -10.630 1.00 97.62 164 VAL A O 1
ATOM 1346 N N . TYR A 1 165 ? 5.425 -16.185 -8.424 1.00 96.94 165 TYR A N 1
ATOM 1347 C CA . TYR A 1 165 ? 5.453 -14.732 -8.291 1.00 96.94 165 TYR A CA 1
ATOM 1348 C C . TYR A 1 165 ? 6.806 -14.146 -8.722 1.00 96.94 165 TYR A C 1
ATOM 1350 O O . TYR A 1 165 ? 6.843 -13.164 -9.460 1.00 96.94 165 TYR A O 1
ATOM 1358 N N . LYS A 1 166 ? 7.926 -14.774 -8.340 1.00 97.81 166 LYS A N 1
ATOM 1359 C CA . LYS A 1 166 ? 9.271 -14.377 -8.790 1.00 97.81 166 LYS A CA 1
ATOM 1360 C C . LYS A 1 166 ? 9.427 -14.492 -10.312 1.00 97.81 166 LYS A C 1
ATOM 1362 O O . LYS A 1 166 ? 10.039 -13.618 -10.919 1.00 97.81 166 LYS A O 1
ATOM 1367 N N . MET A 1 167 ? 8.880 -15.535 -10.940 1.00 97.12 167 MET A N 1
ATOM 1368 C CA . MET A 1 167 ? 8.904 -15.663 -12.404 1.00 97.12 167 MET A CA 1
ATOM 1369 C C . MET A 1 167 ? 8.073 -14.571 -13.083 1.00 97.12 167 MET A C 1
ATOM 1371 O O . MET A 1 167 ? 8.527 -13.956 -14.045 1.00 97.12 167 MET A O 1
ATOM 1375 N N . HIS A 1 168 ? 6.893 -14.259 -12.547 1.00 97.19 168 HIS A N 1
ATOM 1376 C CA . HIS A 1 168 ? 6.047 -13.178 -13.048 1.00 97.19 168 HIS A CA 1
ATOM 1377 C C . HIS A 1 168 ? 6.724 -11.803 -12.952 1.00 97.19 168 HIS A C 1
ATOM 1379 O O . HIS A 1 168 ? 6.701 -11.034 -13.914 1.00 97.19 168 HIS A O 1
ATOM 1385 N N . THR A 1 169 ? 7.380 -11.491 -11.829 1.00 96.69 169 THR A N 1
ATOM 1386 C CA . THR A 1 169 ? 8.112 -10.223 -11.702 1.00 96.69 169 THR A CA 1
ATOM 1387 C C . THR A 1 169 ? 9.321 -10.166 -12.629 1.00 96.69 169 THR A C 1
ATOM 1389 O O . THR A 1 169 ? 9.587 -9.108 -13.205 1.00 96.69 169 THR A O 1
ATOM 1392 N N . ALA A 1 170 ? 10.021 -11.287 -12.833 1.00 97.62 170 ALA A N 1
ATOM 1393 C CA . ALA A 1 170 ? 11.107 -11.387 -13.805 1.00 97.62 170 ALA A CA 1
ATOM 1394 C C . ALA A 1 170 ? 10.608 -11.129 -15.237 1.00 97.62 170 ALA A C 1
ATOM 1396 O O . ALA A 1 170 ? 11.221 -10.338 -15.952 1.00 97.62 170 ALA A O 1
ATOM 1397 N N . TYR A 1 171 ? 9.464 -11.706 -15.617 1.00 97.12 171 TYR A N 1
ATOM 1398 C CA . TYR A 1 171 ? 8.816 -11.479 -16.911 1.00 97.12 171 TYR A CA 1
ATOM 1399 C C . TYR A 1 171 ? 8.458 -10.001 -17.133 1.00 97.12 171 TYR A C 1
ATOM 1401 O O . TYR A 1 171 ? 8.888 -9.405 -18.120 1.00 97.12 171 TYR A O 1
ATOM 1409 N N . ILE A 1 172 ? 7.758 -9.367 -16.183 1.00 96.69 172 ILE A N 1
ATOM 1410 C CA . ILE A 1 172 ? 7.401 -7.936 -16.272 1.00 96.69 172 ILE A CA 1
ATOM 1411 C C . ILE A 1 172 ? 8.655 -7.062 -16.345 1.00 96.69 172 ILE A C 1
ATOM 1413 O O . ILE A 1 172 ? 8.693 -6.061 -17.067 1.00 96.69 172 ILE A O 1
ATOM 1417 N N . THR A 1 173 ? 9.689 -7.425 -15.586 1.00 98.00 173 THR A N 1
ATOM 1418 C CA . THR A 1 173 ? 10.959 -6.702 -15.592 1.00 98.00 173 THR A CA 1
ATOM 1419 C C . THR A 1 173 ? 11.618 -6.805 -16.961 1.00 98.00 173 THR A C 1
ATOM 1421 O O . THR A 1 173 ? 11.978 -5.768 -17.511 1.00 98.00 173 THR A O 1
ATOM 1424 N N . ALA A 1 174 ? 11.723 -8.003 -17.540 1.00 98.00 174 ALA A N 1
ATOM 1425 C CA . ALA A 1 174 ? 12.281 -8.207 -18.875 1.00 98.00 174 ALA A CA 1
ATOM 1426 C C . ALA A 1 174 ? 11.511 -7.402 -19.933 1.00 98.00 174 ALA A C 1
ATOM 1428 O O . ALA A 1 174 ? 12.112 -6.609 -20.656 1.00 98.00 174 ALA A O 1
ATOM 1429 N N . GLU A 1 175 ? 10.178 -7.486 -19.935 1.00 97.31 175 GLU A N 1
ATOM 1430 C CA . GLU A 1 175 ? 9.332 -6.724 -20.859 1.00 97.31 175 GLU A CA 1
ATOM 1431 C C . GLU A 1 175 ? 9.526 -5.204 -20.695 1.00 97.31 175 GLU A C 1
ATOM 1433 O O . GLU A 1 175 ? 9.648 -4.451 -21.665 1.00 97.31 175 GLU A O 1
ATOM 1438 N N . THR A 1 176 ? 9.602 -4.724 -19.453 1.00 97.81 176 THR A N 1
ATOM 1439 C CA . THR A 1 176 ? 9.832 -3.305 -19.162 1.00 97.81 176 THR A CA 1
ATOM 1440 C C . THR A 1 176 ? 11.222 -2.857 -19.610 1.00 97.81 176 THR A C 1
ATOM 1442 O O . THR A 1 176 ? 11.364 -1.749 -20.134 1.00 97.81 176 THR A O 1
ATOM 1445 N N . GLN A 1 177 ? 12.243 -3.697 -19.430 1.00 97.94 177 GLN A N 1
ATOM 1446 C CA . GLN A 1 177 ? 13.603 -3.417 -19.887 1.00 97.94 177 GLN A CA 1
ATOM 1447 C C . GLN A 1 177 ? 13.677 -3.367 -21.412 1.00 97.94 177 GLN A C 1
ATOM 1449 O O . GLN A 1 177 ? 14.268 -2.436 -21.949 1.00 97.94 177 GLN A O 1
ATOM 1454 N N . GLU A 1 178 ? 13.002 -4.268 -22.125 1.00 98.06 178 GLU A N 1
ATOM 1455 C CA . GLU A 1 178 ? 12.906 -4.207 -23.586 1.00 98.06 178 GLU A CA 1
ATOM 1456 C C . GLU A 1 178 ? 12.206 -2.931 -24.061 1.00 98.06 178 GLU A C 1
ATOM 1458 O O . GLU A 1 178 ? 12.704 -2.236 -24.948 1.00 98.06 178 GLU A O 1
ATOM 1463 N N . ARG A 1 179 ? 11.081 -2.560 -23.435 1.00 98.00 179 ARG A N 1
ATOM 1464 C CA . ARG A 1 179 ? 10.375 -1.305 -23.745 1.00 98.00 179 ARG A CA 1
ATOM 1465 C C . ARG A 1 179 ? 11.265 -0.082 -23.514 1.00 98.00 179 ARG A C 1
A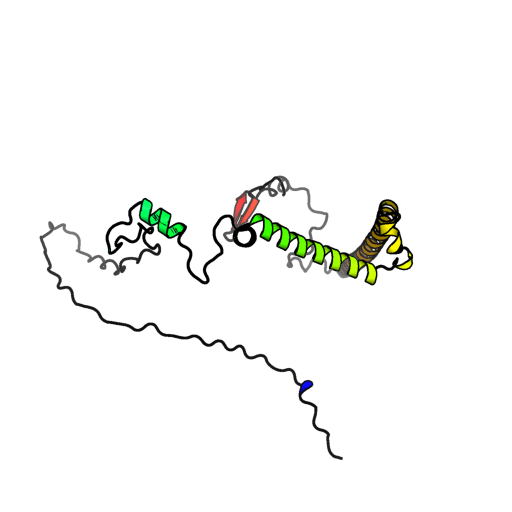TOM 1467 O O . ARG A 1 179 ? 11.209 0.869 -24.291 1.00 98.00 179 ARG A O 1
ATOM 1474 N N . ARG A 1 180 ? 12.078 -0.082 -22.453 1.00 97.75 180 ARG A N 1
ATOM 1475 C CA . ARG A 1 180 ? 13.043 0.994 -22.167 1.00 97.75 180 ARG A CA 1
ATOM 1476 C C . ARG A 1 180 ? 14.185 1.007 -23.176 1.00 97.75 180 ARG A C 1
ATOM 1478 O O . ARG A 1 180 ? 14.506 2.074 -23.687 1.00 97.75 180 ARG A O 1
ATOM 1485 N N . ARG A 1 181 ? 14.733 -0.160 -23.511 1.00 97.94 181 ARG A N 1
ATOM 1486 C CA . ARG A 1 181 ? 15.789 -0.323 -24.511 1.00 97.94 181 ARG A CA 1
ATOM 1487 C C . ARG A 1 181 ? 15.361 0.238 -25.866 1.00 97.94 181 ARG A C 1
ATOM 1489 O O . ARG A 1 181 ? 16.074 1.073 -26.404 1.00 97.94 181 ARG A O 1
ATOM 1496 N N . ARG A 1 182 ? 14.157 -0.097 -26.346 1.00 97.69 182 ARG A N 1
ATOM 1497 C CA . ARG A 1 182 ? 13.603 0.453 -27.601 1.00 97.69 182 ARG A CA 1
ATOM 1498 C C . ARG A 1 182 ? 13.547 1.986 -27.591 1.00 97.69 182 ARG A C 1
ATOM 1500 O O . ARG A 1 182 ? 13.928 2.626 -28.561 1.00 97.69 182 ARG A O 1
ATOM 1507 N N . LYS A 1 183 ? 13.134 2.594 -26.471 1.00 97.31 183 LYS A N 1
ATOM 1508 C CA . LYS A 1 183 ? 13.105 4.063 -26.330 1.00 97.31 183 LYS A CA 1
ATOM 1509 C C . LYS A 1 183 ? 14.503 4.682 -26.363 1.00 97.31 183 LYS A C 1
ATOM 1511 O O . LYS A 1 183 ? 14.673 5.742 -26.956 1.00 97.31 183 LYS A O 1
ATOM 1516 N N . VAL A 1 184 ? 15.481 4.047 -25.718 1.00 96.94 184 VAL A N 1
ATOM 1517 C CA . VAL A 1 184 ? 16.877 4.507 -25.729 1.00 96.94 184 VAL A CA 1
ATOM 1518 C C . VAL A 1 184 ? 17.465 4.395 -27.134 1.00 96.94 184 VAL A C 1
ATOM 1520 O O . VAL A 1 184 ? 18.035 5.369 -27.615 1.00 96.94 184 VAL A O 1
ATOM 1523 N N . GLU A 1 185 ? 17.250 3.271 -27.819 1.00 97.38 185 GLU A N 1
ATOM 1524 C CA . GLU A 1 185 ? 17.672 3.066 -29.210 1.00 97.38 185 GLU A CA 1
ATOM 1525 C C . GLU A 1 185 ? 17.061 4.125 -30.144 1.00 97.38 185 GLU A C 1
ATOM 1527 O O . GLU A 1 185 ? 17.756 4.680 -30.992 1.00 97.38 185 GLU A O 1
ATOM 1532 N N . ASP A 1 186 ? 15.789 4.490 -29.956 1.00 97.25 186 ASP A N 1
ATOM 1533 C CA . ASP A 1 186 ? 15.155 5.567 -30.726 1.00 97.25 186 ASP A CA 1
ATOM 1534 C C . ASP A 1 186 ? 15.775 6.944 -30.448 1.00 97.25 186 ASP A C 1
ATOM 1536 O O . ASP A 1 186 ? 15.894 7.776 -31.349 1.00 97.25 186 ASP A O 1
ATOM 1540 N N . VAL A 1 187 ? 16.152 7.234 -29.199 1.00 94.81 187 VAL A N 1
ATOM 1541 C CA . VAL A 1 187 ? 16.840 8.487 -28.846 1.00 94.81 187 VAL A CA 1
ATOM 1542 C C . VAL A 1 187 ? 18.241 8.523 -29.454 1.00 94.81 187 VAL A C 1
ATOM 1544 O O . VAL A 1 187 ? 18.621 9.556 -30.006 1.00 94.81 187 VAL A O 1
ATOM 1547 N N . GLN A 1 188 ? 18.967 7.405 -29.411 1.00 95.31 188 GLN A N 1
ATOM 1548 C CA . GLN A 1 188 ? 20.296 7.264 -30.007 1.00 95.31 188 GLN A CA 1
ATOM 1549 C C . GLN A 1 188 ? 20.247 7.463 -31.522 1.00 95.31 188 GLN A C 1
ATOM 1551 O O . GLN A 1 188 ? 20.941 8.337 -32.027 1.00 95.31 188 GLN A O 1
ATOM 1556 N N . LYS A 1 189 ? 19.329 6.794 -32.233 1.00 96.81 189 LYS A N 1
ATOM 1557 C CA . LYS A 1 189 ? 19.128 6.998 -33.680 1.00 96.81 189 LYS A CA 1
ATOM 1558 C C . LYS A 1 189 ? 18.839 8.457 -34.027 1.00 96.81 189 LYS A C 1
ATOM 1560 O O . LYS A 1 189 ? 19.368 8.986 -34.999 1.00 96.81 189 LYS A O 1
ATOM 1565 N N . ARG A 1 190 ? 18.011 9.142 -33.226 1.00 92.12 190 ARG A N 1
ATOM 1566 C CA . ARG A 1 190 ? 17.740 10.578 -33.423 1.00 92.12 190 ARG A CA 1
ATOM 1567 C C . ARG A 1 190 ? 18.980 11.435 -33.177 1.00 92.12 190 ARG A C 1
ATOM 1569 O O . ARG A 1 190 ? 19.158 12.433 -33.868 1.00 92.12 190 ARG A O 1
ATOM 1576 N N . ALA A 1 191 ? 19.800 11.090 -32.190 1.00 90.44 191 ALA A N 1
ATOM 1577 C CA . ALA A 1 191 ? 21.050 11.792 -31.916 1.00 90.44 191 ALA A CA 1
ATOM 1578 C C . ALA A 1 191 ? 22.062 11.595 -33.052 1.00 90.44 191 ALA A C 1
ATOM 1580 O O . ALA A 1 191 ? 22.594 12.577 -33.562 1.00 90.44 191 ALA A O 1
ATOM 1581 N N . GLU A 1 192 ? 22.244 10.359 -33.512 1.00 92.50 192 GLU A N 1
ATOM 1582 C CA . GLU A 1 192 ? 23.090 10.017 -34.658 1.00 92.50 192 GLU A CA 1
ATOM 1583 C C . GLU A 1 192 ? 22.626 10.726 -35.933 1.00 92.50 192 GLU A C 1
ATOM 1585 O O . GLU A 1 192 ? 23.443 11.311 -36.639 1.00 92.50 192 GLU A O 1
ATOM 1590 N N . TYR A 1 193 ? 21.313 10.762 -36.188 1.00 93.81 193 TYR A N 1
ATOM 1591 C CA . TYR A 1 193 ? 20.744 11.499 -37.316 1.00 93.81 193 TYR A CA 1
ATOM 1592 C C . TYR A 1 193 ? 21.084 12.992 -37.248 1.00 93.81 193 TYR A C 1
ATOM 1594 O O . TYR A 1 193 ? 21.550 13.554 -38.239 1.00 93.81 193 TYR A O 1
ATOM 1602 N N . ARG A 1 194 ? 20.902 13.635 -36.082 1.00 88.81 194 ARG A N 1
ATOM 1603 C CA . ARG A 1 194 ? 21.255 15.054 -35.892 1.00 88.81 194 ARG A CA 1
ATOM 1604 C C . ARG A 1 194 ? 22.740 15.302 -36.129 1.00 88.81 194 ARG A C 1
ATOM 1606 O O . ARG A 1 194 ? 23.079 16.257 -36.820 1.00 88.81 194 ARG A O 1
ATOM 1613 N N . LYS A 1 195 ? 23.601 14.431 -35.598 1.00 89.31 195 LYS A N 1
ATOM 1614 C CA . LYS A 1 195 ? 25.053 14.515 -35.766 1.00 89.31 195 LYS A CA 1
ATOM 1615 C C . LYS A 1 195 ? 25.463 14.375 -37.234 1.00 89.31 195 LYS A C 1
ATOM 1617 O O . LYS A 1 195 ? 26.225 15.195 -37.732 1.00 89.31 195 LYS A O 1
ATOM 1622 N N . ALA A 1 196 ? 24.907 13.394 -37.946 1.00 92.56 196 ALA A N 1
ATOM 1623 C CA . ALA A 1 196 ? 25.190 13.163 -39.364 1.00 92.56 196 ALA A CA 1
ATOM 1624 C C . ALA A 1 196 ? 24.722 14.315 -40.270 1.00 92.56 196 ALA A C 1
ATOM 1626 O O . ALA A 1 196 ? 25.342 14.577 -41.295 1.00 92.56 196 ALA A O 1
ATOM 1627 N N . HIS A 1 197 ? 23.653 15.018 -39.885 1.00 92.56 197 HIS A N 1
ATOM 1628 C CA . HIS A 1 197 ? 23.103 16.148 -40.642 1.00 92.56 197 HIS A CA 1
ATOM 1629 C C . HIS A 1 197 ? 23.624 17.514 -40.158 1.00 92.56 197 HIS A C 1
ATOM 1631 O O . HIS A 1 197 ? 23.100 18.541 -40.577 1.00 92.56 197 HIS A O 1
ATOM 1637 N N . GLY A 1 198 ? 24.625 17.551 -39.266 1.00 84.69 198 GLY A N 1
ATOM 1638 C CA . GLY A 1 198 ? 25.220 18.800 -38.772 1.00 84.69 198 GLY A CA 1
ATOM 1639 C C . GLY A 1 198 ? 24.296 19.654 -37.891 1.00 84.69 198 GLY A C 1
ATOM 1640 O O . GLY A 1 198 ? 24.629 20.791 -37.574 1.00 84.69 198 GLY A O 1
ATOM 1641 N N . LEU A 1 199 ? 23.160 19.110 -37.443 1.00 77.81 199 LEU A N 1
ATOM 1642 C CA . LEU A 1 199 ? 22.156 19.793 -36.611 1.00 77.81 199 LEU A CA 1
ATOM 1643 C C . LEU A 1 199 ? 22.544 19.849 -35.121 1.00 77.81 199 LEU A C 1
ATOM 1645 O O . LEU A 1 199 ? 21.732 20.225 -34.278 1.00 77.81 199 LEU A O 1
ATOM 1649 N N . GLU A 1 200 ? 23.760 19.425 -34.777 1.00 66.25 200 GLU A N 1
ATOM 1650 C CA . GLU A 1 200 ? 24.252 19.363 -33.397 1.00 66.25 200 GLU A CA 1
ATOM 1651 C C . GLU A 1 200 ? 24.632 20.754 -32.849 1.00 66.25 200 GLU A C 1
ATOM 1653 O O . GLU A 1 200 ? 24.551 20.972 -31.644 1.00 66.25 200 GLU A O 1
ATOM 1658 N N . GLY A 1 201 ? 24.989 21.707 -33.726 1.00 62.31 201 GLY A N 1
ATOM 1659 C CA . GLY A 1 201 ? 25.509 23.029 -33.341 1.00 62.31 201 GLY A CA 1
ATOM 1660 C C . GLY A 1 201 ? 24.505 24.191 -33.319 1.00 62.31 201 GLY A C 1
ATOM 1661 O O . GLY A 1 201 ? 24.758 25.182 -32.643 1.00 62.31 201 GLY A O 1
ATOM 1662 N N . GLU A 1 202 ? 23.368 24.107 -34.019 1.00 55.81 202 GLU A N 1
ATOM 1663 C CA . GLU A 1 202 ? 22.489 25.279 -34.229 1.00 55.81 202 GLU A CA 1
ATOM 1664 C C . GLU A 1 202 ? 21.274 25.343 -33.280 1.00 55.81 202 GLU A C 1
ATOM 1666 O O . GLU A 1 202 ? 20.557 26.337 -33.235 1.00 55.81 202 GLU A O 1
ATOM 1671 N N . GLN A 1 203 ? 21.040 24.311 -32.464 1.00 53.94 203 GLN A N 1
ATOM 1672 C CA . GLN A 1 203 ? 19.914 24.267 -31.516 1.00 53.94 203 GLN A CA 1
ATOM 1673 C C . GLN A 1 203 ? 20.390 24.164 -30.066 1.00 53.94 203 GLN A C 1
ATOM 1675 O O . GLN A 1 203 ? 19.894 23.374 -29.264 1.00 53.94 203 GLN A O 1
ATOM 1680 N N . GLY A 1 204 ? 21.338 25.026 -29.706 1.00 54.22 204 GLY A N 1
ATOM 1681 C CA . GLY A 1 204 ? 21.647 25.357 -28.320 1.00 54.22 204 GLY A CA 1
ATOM 1682 C C . GLY A 1 204 ? 20.599 26.290 -27.707 1.00 54.22 204 GLY A C 1
ATOM 1683 O O . GLY A 1 204 ? 2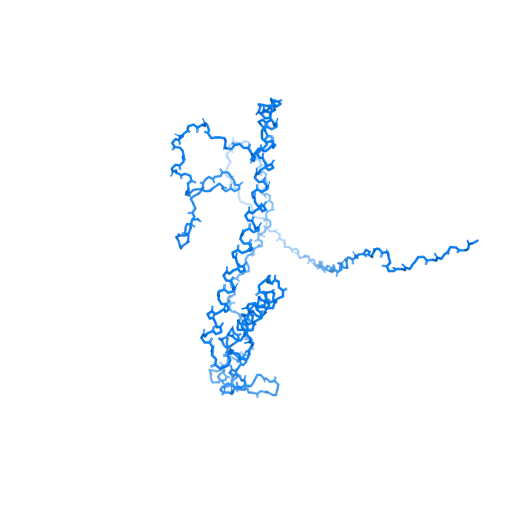0.945 27.391 -27.304 1.00 54.22 204 GLY A O 1
ATOM 1684 N N . LEU A 1 205 ? 19.315 25.907 -27.656 1.00 50.53 205 LEU A N 1
ATOM 1685 C CA . LEU A 1 205 ? 18.309 26.652 -26.878 1.00 50.53 205 LEU A CA 1
ATOM 1686 C C . LEU A 1 205 ? 17.038 25.823 -26.618 1.00 50.53 205 LEU A C 1
ATOM 1688 O O . LEU A 1 205 ? 15.993 26.023 -27.229 1.00 50.53 205 LEU A O 1
ATOM 1692 N N . GLY A 1 206 ? 17.128 24.850 -25.706 1.00 47.69 206 GLY A N 1
ATOM 1693 C CA . GLY A 1 206 ? 15.989 23.975 -25.399 1.00 47.69 206 GLY A CA 1
ATOM 1694 C C . GLY A 1 206 ? 16.134 23.050 -24.189 1.00 47.69 206 GLY A C 1
ATOM 1695 O O . GLY A 1 206 ? 15.548 21.977 -24.188 1.00 47.69 206 GLY A O 1
ATOM 1696 N N . GLY A 1 207 ? 16.927 23.423 -23.180 1.00 52.41 207 GLY A N 1
ATOM 1697 C CA . GLY A 1 207 ? 16.776 23.046 -21.761 1.00 52.41 207 GLY A CA 1
ATOM 1698 C C . GLY A 1 207 ? 16.748 21.580 -21.283 1.00 52.41 207 GLY A C 1
ATOM 1699 O O . GLY A 1 207 ? 16.794 21.396 -20.073 1.00 52.41 207 GLY A O 1
ATOM 1700 N N . TRP A 1 208 ? 16.674 20.546 -22.128 1.00 51.88 208 TRP A N 1
ATOM 1701 C CA . TRP A 1 208 ? 16.453 19.167 -21.642 1.00 51.88 208 TRP A CA 1
ATOM 1702 C C . TRP A 1 208 ? 17.331 18.071 -22.261 1.00 51.88 208 TRP A C 1
ATOM 1704 O O . TRP A 1 208 ? 17.253 16.928 -21.815 1.00 51.88 208 TRP A O 1
ATOM 1714 N N . THR A 1 209 ? 18.196 18.363 -23.238 1.00 52.56 209 THR A N 1
ATOM 1715 C CA . THR A 1 209 ? 18.962 17.308 -23.935 1.00 52.56 209 THR A CA 1
ATOM 1716 C C . THR A 1 209 ? 20.401 17.704 -24.276 1.00 52.56 209 THR A C 1
ATOM 1718 O O . THR A 1 209 ? 20.752 17.730 -25.447 1.00 52.56 209 THR A O 1
ATOM 1721 N N . ALA A 1 210 ? 21.238 18.020 -23.286 1.00 46.41 210 ALA A N 1
ATOM 1722 C CA . ALA A 1 210 ? 22.703 18.007 -23.438 1.00 46.41 210 ALA A CA 1
ATOM 1723 C C . ALA A 1 210 ? 23.391 18.203 -22.076 1.00 46.41 210 ALA A C 1
ATOM 1725 O O . ALA A 1 210 ? 23.859 19.287 -21.749 1.00 46.41 210 ALA A O 1
ATOM 1726 N N . LYS A 1 211 ? 23.469 17.154 -21.252 1.00 46.09 211 LYS A N 1
ATOM 1727 C CA . LYS A 1 211 ? 24.685 16.969 -20.446 1.00 46.09 211 LYS A CA 1
ATOM 1728 C C . LYS A 1 211 ? 25.547 15.999 -21.233 1.00 46.09 211 LYS A C 1
ATOM 1730 O O . LYS A 1 211 ? 25.493 14.796 -21.010 1.00 46.09 211 LYS A O 1
ATOM 1735 N N . THR A 1 212 ? 26.205 16.529 -22.254 1.00 43.38 212 THR A N 1
ATOM 1736 C CA . THR A 1 212 ? 27.143 15.778 -23.080 1.00 43.38 212 THR A CA 1
ATOM 1737 C C . THR A 1 212 ? 28.440 15.601 -22.296 1.00 43.38 212 THR A C 1
ATOM 1739 O O . THR A 1 212 ? 28.864 16.476 -21.544 1.00 43.38 212 THR A O 1
ATOM 1742 N N . GLU A 1 213 ? 29.038 14.433 -22.462 1.00 46.88 213 GLU A N 1
ATOM 1743 C CA . GLU A 1 213 ? 30.103 13.814 -21.670 1.00 46.88 213 GLU A CA 1
ATOM 1744 C C . GLU A 1 213 ? 31.501 14.451 -21.868 1.00 46.88 213 GLU A C 1
ATOM 1746 O O . GLU A 1 213 ? 32.505 13.748 -21.855 1.00 46.88 213 GLU A O 1
ATOM 1751 N N . GLY A 1 214 ? 31.598 15.772 -22.073 1.00 41.69 214 GLY A N 1
ATOM 1752 C CA . GLY A 1 214 ? 32.830 16.415 -22.562 1.00 41.69 214 GLY A CA 1
ATOM 1753 C C . GLY A 1 214 ? 33.302 17.693 -21.866 1.00 41.69 214 GLY A C 1
ATOM 1754 O O . GLY A 1 214 ? 34.377 18.175 -22.212 1.00 41.69 214 GLY A O 1
ATOM 1755 N N . GLU A 1 215 ? 32.573 18.247 -20.894 1.00 39.28 215 GLU A N 1
ATOM 1756 C CA . GLU A 1 215 ? 33.037 19.426 -20.148 1.00 39.28 215 GLU A CA 1
ATOM 1757 C C . GLU A 1 215 ? 33.499 19.051 -18.744 1.00 39.28 215 GLU A C 1
ATOM 1759 O O . GLU A 1 215 ? 32.815 18.356 -17.990 1.00 39.28 215 GLU A O 1
ATOM 1764 N N . GLY A 1 216 ? 34.721 19.487 -18.443 1.00 35.91 216 GLY A N 1
ATOM 1765 C CA . GLY A 1 216 ? 35.498 19.097 -17.286 1.00 35.91 216 GLY A CA 1
ATOM 1766 C C . GLY A 1 216 ? 34.754 19.221 -15.964 1.00 35.91 216 GLY A C 1
ATOM 1767 O O . GLY A 1 216 ? 33.943 20.116 -15.734 1.00 35.91 216 GLY A O 1
ATOM 1768 N N . MET A 1 217 ? 35.117 18.298 -15.080 1.00 38.94 217 MET A N 1
ATOM 1769 C CA . MET A 1 217 ? 34.873 18.300 -13.648 1.00 38.94 217 MET A CA 1
ATOM 1770 C C . MET A 1 217 ? 35.248 19.670 -13.045 1.00 38.94 217 MET A C 1
ATOM 1772 O O . MET A 1 217 ? 36.365 19.886 -12.585 1.00 38.94 217 MET A O 1
ATOM 1776 N N . GLY A 1 218 ? 34.326 20.629 -13.099 1.00 32.44 218 GLY A N 1
ATOM 1777 C CA . GLY A 1 218 ? 34.449 21.915 -12.427 1.00 32.44 218 GLY A CA 1
ATOM 1778 C C . GLY A 1 218 ? 34.188 21.740 -10.926 1.00 32.44 218 GLY A C 1
ATOM 1779 O O . GLY A 1 218 ? 33.327 20.938 -10.550 1.00 32.44 218 GLY A O 1
ATOM 1780 N N . PRO A 1 219 ? 34.866 22.494 -10.043 1.00 39.19 219 PRO A N 1
ATOM 1781 C CA . PRO A 1 219 ? 34.801 22.329 -8.584 1.00 39.19 219 PRO A CA 1
ATOM 1782 C C . PRO A 1 219 ? 33.443 22.697 -7.945 1.00 39.19 219 PRO A C 1
ATOM 1784 O O . PRO A 1 219 ? 33.358 22.865 -6.735 1.00 39.19 219 PRO A O 1
ATOM 1787 N N . ALA A 1 220 ? 32.365 22.819 -8.724 1.00 40.84 220 ALA A N 1
ATOM 1788 C CA . ALA A 1 220 ? 31.039 23.230 -8.256 1.00 40.84 220 ALA A CA 1
ATOM 1789 C C . ALA A 1 220 ? 30.120 22.058 -7.848 1.00 40.84 220 ALA A C 1
ATOM 1791 O O . ALA A 1 220 ? 29.084 22.273 -7.227 1.00 40.84 220 ALA A O 1
ATOM 1792 N N . LEU A 1 221 ? 30.475 20.807 -8.167 1.00 39.81 221 LEU A N 1
ATOM 1793 C CA . LEU A 1 221 ? 29.609 19.638 -7.927 1.00 39.81 221 LEU A CA 1
ATOM 1794 C C . LEU A 1 221 ? 29.752 18.985 -6.542 1.00 39.81 221 LEU A C 1
ATOM 1796 O O . LEU A 1 221 ? 29.088 17.981 -6.275 1.00 39.81 221 LEU A O 1
ATOM 1800 N N . ALA A 1 222 ? 30.576 19.545 -5.654 1.00 40.91 222 ALA A N 1
ATOM 1801 C CA . ALA A 1 222 ? 30.682 19.066 -4.277 1.00 40.91 222 ALA A CA 1
ATOM 1802 C C . ALA A 1 222 ? 29.671 19.729 -3.315 1.00 40.91 222 ALA A C 1
ATOM 1804 O O . ALA A 1 222 ? 29.336 19.109 -2.311 1.00 40.91 222 ALA A O 1
ATOM 1805 N N . ASP A 1 223 ? 29.144 20.921 -3.632 1.00 42.75 223 ASP A N 1
ATOM 1806 C CA . ASP A 1 223 ? 28.476 21.783 -2.632 1.00 42.75 223 ASP A CA 1
ATOM 1807 C C . ASP A 1 223 ? 26.960 21.999 -2.857 1.00 42.75 223 ASP A C 1
ATOM 1809 O O . ASP A 1 223 ? 26.205 22.257 -1.921 1.00 42.75 223 ASP A O 1
ATOM 1813 N N . ASP A 1 224 ? 26.452 21.826 -4.083 1.00 49.31 224 ASP A N 1
ATOM 1814 C CA . ASP A 1 224 ? 25.044 22.129 -4.430 1.00 49.31 224 ASP A CA 1
ATOM 1815 C C . ASP A 1 224 ? 24.047 21.002 -4.079 1.00 49.31 224 ASP A C 1
ATOM 1817 O O . ASP A 1 224 ? 22.877 21.023 -4.454 1.00 49.31 224 ASP A O 1
ATOM 1821 N N . ARG A 1 225 ? 24.497 19.998 -3.332 1.00 55.06 225 ARG A N 1
ATOM 1822 C CA . ARG A 1 225 ? 23.677 18.867 -2.887 1.00 55.06 225 ARG A CA 1
ATOM 1823 C C . ARG A 1 225 ? 22.765 19.208 -1.702 1.00 55.06 225 ARG A C 1
ATOM 1825 O O . ARG A 1 225 ? 21.758 18.540 -1.489 1.00 55.06 225 ARG A O 1
ATOM 1832 N N . ASP A 1 226 ? 23.097 20.282 -0.992 1.00 61.28 226 ASP A N 1
ATOM 1833 C CA . ASP A 1 226 ? 22.434 20.699 0.239 1.00 61.28 226 ASP A CA 1
ATOM 1834 C C . ASP A 1 226 ? 21.679 22.026 0.097 1.00 61.28 226 ASP A C 1
ATOM 1836 O O . ASP A 1 226 ? 21.183 22.530 1.101 1.00 61.28 226 ASP A O 1
ATOM 1840 N N . THR A 1 227 ? 21.542 22.603 -1.108 1.00 70.75 227 THR A N 1
ATOM 1841 C CA . THR A 1 227 ? 20.794 23.858 -1.308 1.00 70.75 227 THR A CA 1
ATOM 1842 C C . THR A 1 227 ? 19.778 23.786 -2.452 1.00 70.75 227 THR A C 1
ATOM 1844 O O . THR A 1 227 ? 20.031 23.195 -3.495 1.00 70.75 227 THR A O 1
ATOM 1847 N N . TYR A 1 228 ? 18.604 24.396 -2.257 1.00 74.81 228 TYR A N 1
ATOM 1848 C CA . TYR A 1 228 ? 17.563 24.559 -3.277 1.00 74.81 228 TYR A CA 1
ATOM 1849 C C . TYR A 1 228 ? 17.241 26.048 -3.473 1.00 74.81 228 TYR A C 1
ATOM 1851 O O . TYR A 1 228 ? 17.327 26.848 -2.538 1.00 74.81 228 TYR A O 1
ATOM 1859 N N . THR A 1 229 ? 16.897 26.437 -4.700 1.00 77.50 229 THR A N 1
ATOM 1860 C CA . THR A 1 229 ? 16.490 27.804 -5.062 1.00 77.50 229 THR A CA 1
ATOM 1861 C C . THR A 1 229 ? 14.989 28.000 -4.880 1.00 77.50 229 THR A C 1
ATOM 1863 O O . THR A 1 229 ? 14.193 27.428 -5.623 1.00 77.50 229 THR A O 1
ATOM 1866 N N . ASP A 1 230 ? 14.602 28.850 -3.928 1.00 73.00 230 ASP A N 1
ATOM 1867 C CA . ASP A 1 230 ? 13.201 29.220 -3.700 1.00 73.00 230 ASP A CA 1
ATOM 1868 C C . ASP A 1 230 ? 12.630 30.045 -4.871 1.00 73.00 230 ASP A C 1
ATOM 1870 O O . ASP A 1 230 ? 13.369 30.605 -5.679 1.00 73.00 230 ASP A O 1
ATOM 1874 N N . PHE A 1 231 ? 11.302 30.201 -4.924 1.00 66.88 231 PHE A N 1
ATOM 1875 C CA . PHE A 1 231 ? 10.588 30.989 -5.947 1.00 66.88 231 PHE A CA 1
ATOM 1876 C C . PHE A 1 231 ? 11.036 32.464 -6.062 1.00 66.88 231 PHE A C 1
ATOM 1878 O O . PHE A 1 231 ? 10.763 33.109 -7.068 1.00 66.88 231 PHE A O 1
ATOM 1885 N N . GLU A 1 232 ? 11.745 32.995 -5.061 1.00 73.31 232 GLU A N 1
ATOM 1886 C CA . GLU A 1 232 ? 12.363 34.331 -5.078 1.00 73.31 232 GLU A CA 1
ATOM 1887 C C . GLU A 1 232 ? 13.822 34.336 -5.589 1.00 73.31 232 GLU A C 1
ATOM 1889 O O . GLU A 1 232 ? 14.508 35.350 -5.483 1.00 73.31 232 GLU A O 1
ATOM 1894 N N . GLY A 1 233 ? 14.339 33.204 -6.080 1.00 74.88 233 GLY A N 1
ATOM 1895 C CA . GLY A 1 233 ? 15.701 33.068 -6.613 1.00 74.88 233 GLY A CA 1
ATOM 1896 C C . GLY A 1 233 ? 16.814 32.985 -5.558 1.00 74.88 233 GLY A C 1
ATOM 1897 O O . GLY A 1 233 ? 17.993 33.003 -5.903 1.00 74.88 233 GLY A O 1
ATOM 1898 N N . LYS A 1 234 ? 16.473 32.887 -4.268 1.00 78.50 234 LYS A N 1
ATOM 1899 C CA . LYS A 1 234 ? 17.448 32.777 -3.169 1.00 78.50 234 LYS A CA 1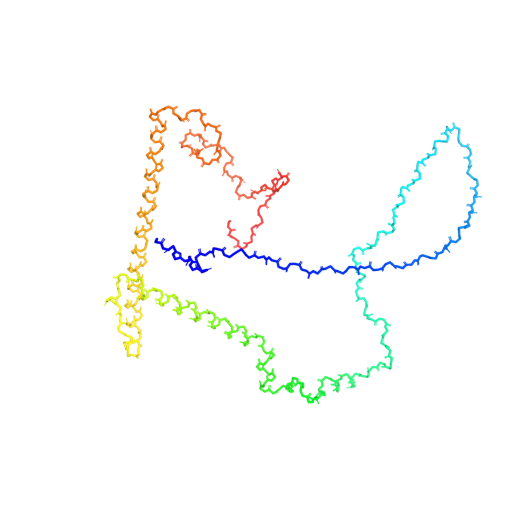
ATOM 1900 C C . LYS A 1 234 ? 17.789 31.307 -2.908 1.00 78.50 234 LYS A C 1
ATOM 1902 O O . LYS A 1 234 ? 16.881 30.496 -2.726 1.00 78.50 234 LYS A O 1
ATOM 1907 N N . LYS A 1 235 ? 19.084 30.971 -2.846 1.00 81.81 235 LYS A N 1
ATOM 1908 C CA . LYS A 1 235 ? 19.565 29.639 -2.435 1.00 81.81 235 LYS A CA 1
ATOM 1909 C C . LYS A 1 235 ? 19.359 29.456 -0.926 1.00 81.81 235 LYS A C 1
ATOM 1911 O O . LYS A 1 235 ? 19.828 30.280 -0.140 1.00 81.81 235 LYS A O 1
ATOM 1916 N N . ARG A 1 236 ? 18.661 28.395 -0.514 1.00 78.19 236 ARG A N 1
ATOM 1917 C CA . ARG A 1 236 ? 18.457 28.019 0.896 1.00 78.19 236 ARG A CA 1
ATOM 1918 C C . ARG A 1 236 ? 18.880 26.574 1.152 1.00 78.19 236 ARG A C 1
ATOM 1920 O O . ARG A 1 236 ? 18.751 25.755 0.246 1.00 78.19 236 ARG A O 1
ATOM 1927 N N . PRO A 1 237 ? 19.352 26.242 2.366 1.00 81.06 237 PRO A N 1
ATOM 1928 C CA . PRO A 1 237 ? 19.735 24.875 2.693 1.00 81.06 237 PRO A CA 1
ATOM 1929 C C . PRO A 1 237 ? 18.521 23.931 2.758 1.00 81.06 237 PRO A C 1
ATOM 1931 O O . PRO A 1 237 ? 17.476 24.284 3.312 1.00 81.06 237 PRO A O 1
ATOM 1934 N N . VAL A 1 238 ? 18.664 22.719 2.215 1.00 76.69 238 VAL A N 1
ATOM 1935 C CA . VAL A 1 238 ? 17.653 21.653 2.213 1.00 76.69 238 VAL A CA 1
ATOM 1936 C C . VAL A 1 238 ? 17.528 21.081 3.623 1.00 76.69 238 VAL A C 1
ATOM 1938 O O . VAL A 1 238 ? 18.482 20.563 4.207 1.00 76.69 238 VAL A O 1
ATOM 1941 N N . LYS A 1 239 ? 16.329 21.170 4.203 1.00 73.38 239 LYS A N 1
ATOM 1942 C CA . LYS A 1 239 ? 16.064 20.662 5.551 1.00 73.38 239 LYS A CA 1
ATOM 1943 C C . LYS A 1 239 ? 15.912 19.138 5.519 1.00 73.38 239 LYS A C 1
ATOM 1945 O O . LYS A 1 239 ? 14.846 18.627 5.191 1.00 73.38 239 LYS A O 1
ATOM 1950 N N . LYS A 1 240 ? 16.972 18.422 5.899 1.00 76.31 240 LYS A N 1
ATOM 1951 C CA . LYS A 1 240 ? 17.002 16.953 5.997 1.00 76.31 240 LYS A CA 1
ATOM 1952 C C . LYS A 1 240 ? 16.105 16.487 7.150 1.00 76.31 240 LYS A C 1
ATOM 1954 O O . LYS A 1 240 ? 16.390 16.770 8.313 1.00 76.31 240 LYS A O 1
ATOM 1959 N N . TRP A 1 241 ? 15.021 15.773 6.848 1.00 61.38 241 TRP A N 1
ATOM 1960 C CA . TRP A 1 241 ? 14.214 15.075 7.853 1.00 61.38 241 TRP A CA 1
ATOM 1961 C C . TRP A 1 241 ? 14.459 13.571 7.708 1.00 61.38 241 TRP A C 1
ATOM 1963 O O . TRP A 1 241 ? 14.329 13.029 6.617 1.00 61.38 241 TRP A O 1
ATOM 1973 N N . LEU A 1 242 ? 14.865 12.909 8.798 1.00 58.97 242 LEU A N 1
ATOM 1974 C CA . LEU A 1 242 ? 15.065 11.451 8.866 1.00 58.97 242 LEU A CA 1
ATOM 1975 C C . LEU A 1 242 ? 16.108 10.856 7.889 1.00 58.97 242 LEU A C 1
ATOM 1977 O O . LEU A 1 242 ? 16.036 9.677 7.563 1.00 58.97 242 LEU A O 1
ATOM 1981 N N . GLY A 1 243 ? 17.112 11.633 7.465 1.00 56.81 243 GLY A N 1
ATOM 1982 C CA . GLY A 1 243 ? 18.300 11.097 6.779 1.00 56.81 243 GLY A CA 1
ATOM 1983 C C . GLY A 1 243 ? 18.091 10.634 5.333 1.00 56.81 243 GLY A C 1
ATOM 1984 O O . GLY A 1 243 ? 18.935 9.914 4.806 1.00 56.81 243 GLY A O 1
ATOM 1985 N N . ILE A 1 244 ? 17.000 11.046 4.687 1.00 61.06 244 ILE A N 1
ATOM 1986 C CA . ILE A 1 244 ? 16.738 10.755 3.274 1.00 61.06 244 ILE A CA 1
ATOM 1987 C C . ILE A 1 244 ? 17.025 12.030 2.465 1.00 61.06 244 ILE A C 1
ATOM 1989 O O . ILE A 1 244 ? 16.622 13.121 2.875 1.00 61.06 244 ILE A O 1
ATOM 1993 N N . TRP A 1 245 ? 17.804 11.862 1.393 1.00 54.09 245 TRP A N 1
ATOM 1994 C CA . TRP A 1 245 ? 18.266 12.891 0.454 1.00 54.09 245 TRP A CA 1
ATOM 1995 C C . TRP A 1 245 ? 17.135 13.481 -0.390 1.00 54.09 245 TRP A C 1
ATOM 1997 O O . TRP A 1 245 ? 16.255 12.696 -0.812 1.00 54.09 245 TRP A O 1
#

pLDDT: mean 77.07, std 19.24, range [32.44, 98.25]

Secondary structure (DSSP, 8-state):
-PPPPPPGGGSPPP----------PPP------PPPP---PPP--SS----PPPPP-------SSPPP----S---SSPPPHHHHHHHHH---TTSPPPTTSHHHHHHH-HHHHHHHHHHHHHHHHHHHHHHHHHHH-TTGGGSPPTTHHHH-HHHHHHHHHHHHHHHHHHHHHHHHHHHHHHHHHHHHHHHHHHHTTTTSS----SSS---TTS---TTTTTTTSEEE-TTS-EEE---STT--

Foldseek 3Di:
DDDDDDDPVPDDDDDDDDDDDDDDDDDDDDDDDDDDDDDDDDDDDPDPPDPDDPDPDDDPPPPPDDPDCPDPPDPDDDDDDPVNVVCVVQDDDPPDQDGPPDPSNCCVPPPVNVVVVVVVVVVVVVVVVVVVCCCVPQPCVVQQDDPVCCVVPVPVNVVSNVVSVVVRVVVVVVVVVVVVVVVVVVVVVVVVVCVVVVVPPPPPPDPDDDPDPDDDDDVPVPPCPQWDQDPVRDIDGDDDDPPDD